Protein AF-A0A1H3PH02-F1 (afdb_monomer)

pLDDT: mean 83.96, std 15.14, range [32.12, 98.75]

Radius of gyration: 24.14 Å; Cα contacts (8 Å, |Δi|>4): 491; chains: 1; bounding box: 49×42×81 Å

Nearest PDB structures (foldseek):
  5d4t-assembly1_B  TM=4.318E-01  e=1.483E+00  Methanocaldococcus jannaschii
  1v0w-assembly1_A  TM=4.742E-01  e=3.902E+00  Streptomyces sp. PMF
  1f0i-assembly1_A  TM=2.778E-01  e=2.556E+00  Streptomyces sp. PMF
  1rjd-assembly2_B  TM=1.693E-01  e=9.713E-01  Saccharomyces cerevisiae
  1rjg-assembly1_A  TM=3.279E-01  e=6.724E+00  Saccharomyces cerevisiae

Foldseek 3Di:
DFFVVVVVVVLQQPVQVCQVDFLSDQVNVVVSVQVSLCVVDVQKHKDAFAFFLDDDPDDPPGQGFRMFIAGHPATEEGEHEDADLVCLLVVLVRQLSLVPSCPVHPHHFEYEYEYEAECDDPPHDDHPVPVSVVSNVVSLTKYKYKYWYWYQDDADPDPVSVVQCPDPSHTTGTPFIKMWIAHNVRDIDIDTSHCVNVVVVVVVPPDDDDPDDDDLVNVVVLCVVLVDQKDFLVSSVVSCVVPVVSSNCVQCVVAVPPPPDPDCHSSNVSQVNVQVQCCDPPHQWPHFDDCVVQVDPQKDQDDPVVCVVRVDRITGMIGGD

Organism: NCBI:txid415015

Secondary structure (DSSP, 8-state):
--HHHHHHHHHTS-GGGGGGSSS--HHHHHHHHHHHHHTT-TTEEEEESPPPSS--SSSTT----SEEEEETTEEEEEEEEE--GGGHHHHHHHHHHHHH-TTTSTT--EEEEEEEEE-SSTT-----HHHHHHHHHHTTS-EEEEEEEEEE----SSHHHHHHHT-TT--EEEEEEEEEEE-TT--EEEEE--SHHHHHHHHS-SSS-------HHHHHHHHHHHT-SEEEHHHHHHHHHHH-HHHHHHHHHHHHS-TTSTT--HHHHHHHHHHHHHTSTT-SBPPPPPHHHHTTTTEEEPPHHHHHHHSSSEEEEEEB-

Structure (mmCIF, N/CA/C/O backbone):
data_AF-A0A1H3PH02-F1
#
_entry.id   AF-A0A1H3PH02-F1
#
loop_
_atom_site.group_PDB
_atom_site.id
_atom_site.type_symbol
_atom_site.label_atom_id
_atom_site.label_alt_id
_atom_site.label_comp_id
_atom_site.label_asym_id
_atom_site.label_entity_id
_atom_site.label_seq_id
_atom_site.pdbx_PDB_ins_code
_atom_site.Cartn_x
_atom_site.Cartn_y
_atom_site.Cartn_z
_atom_site.occupancy
_atom_site.B_iso_or_equiv
_atom_site.auth_seq_id
_atom_site.auth_comp_id
_atom_site.auth_asym_id
_atom_site.auth_atom_id
_atom_site.pdbx_PDB_model_num
ATOM 1 N N . MET A 1 1 ? -16.614 -1.931 5.791 1.00 89.00 1 MET A N 1
ATOM 2 C CA . MET A 1 1 ? -16.153 -0.992 4.744 1.00 89.00 1 MET A CA 1
ATOM 3 C C . MET A 1 1 ? -15.963 -1.755 3.439 1.00 89.00 1 MET A C 1
ATOM 5 O O . MET A 1 1 ? -15.309 -2.790 3.481 1.00 89.00 1 MET A O 1
ATOM 9 N N . ASN A 1 2 ? -16.528 -1.309 2.309 1.00 92.81 2 ASN A N 1
ATOM 10 C CA . ASN A 1 2 ? -16.340 -2.008 1.025 1.00 92.81 2 ASN A CA 1
ATOM 11 C C . ASN A 1 2 ? -14.930 -1.784 0.447 1.00 92.81 2 ASN A C 1
ATOM 13 O O . ASN A 1 2 ? -14.230 -0.854 0.854 1.00 92.81 2 ASN A O 1
ATOM 17 N N . SER A 1 3 ? -14.518 -2.634 -0.495 1.00 89.38 3 SER A N 1
ATOM 18 C CA . SER A 1 3 ? -13.153 -2.617 -1.026 1.00 89.38 3 SER A CA 1
ATOM 19 C C . SER A 1 3 ? -12.800 -1.283 -1.700 1.00 89.38 3 SER A C 1
ATOM 21 O O . SER A 1 3 ? -11.739 -0.728 -1.434 1.00 89.38 3 SER A O 1
ATOM 23 N N . LEU A 1 4 ? -13.704 -0.721 -2.511 1.00 86.56 4 LEU A N 1
ATOM 24 C CA . LEU A 1 4 ? -13.481 0.542 -3.233 1.00 86.56 4 LEU A CA 1
ATOM 25 C C . LEU A 1 4 ? -13.255 1.733 -2.293 1.00 86.56 4 LEU A C 1
ATOM 27 O O . LEU A 1 4 ? -12.440 2.607 -2.572 1.00 86.56 4 LEU A O 1
ATOM 31 N N . PHE A 1 5 ? -13.956 1.781 -1.162 1.00 88.25 5 PHE A N 1
ATOM 32 C CA . PHE A 1 5 ? -13.778 2.858 -0.196 1.00 88.25 5 PHE A CA 1
ATOM 33 C C . PHE A 1 5 ? -12.422 2.765 0.512 1.00 88.25 5 PHE A C 1
ATOM 35 O O . PHE A 1 5 ? -11.759 3.781 0.711 1.00 88.25 5 PHE A O 1
ATOM 42 N N . ILE A 1 6 ? -11.985 1.543 0.837 1.00 94.44 6 ILE A N 1
ATOM 43 C CA . ILE A 1 6 ? -10.640 1.290 1.367 1.00 94.44 6 ILE A CA 1
ATOM 44 C C . ILE A 1 6 ? -9.581 1.750 0.353 1.00 94.44 6 ILE A C 1
ATOM 46 O O . ILE A 1 6 ? -8.637 2.447 0.722 1.00 94.44 6 ILE A O 1
ATOM 50 N N . GLU A 1 7 ? -9.767 1.424 -0.931 1.00 92.62 7 GLU A N 1
ATOM 51 C CA . GLU A 1 7 ? -8.891 1.871 -2.021 1.00 92.62 7 GLU A CA 1
ATOM 52 C C . GLU A 1 7 ? -8.732 3.385 -2.056 1.00 92.62 7 GLU A C 1
ATOM 54 O O . GLU A 1 7 ? -7.612 3.893 -2.116 1.00 92.62 7 GLU A O 1
ATOM 59 N N . ASN A 1 8 ? -9.865 4.090 -2.026 1.00 86.62 8 ASN A N 1
ATOM 60 C CA . ASN A 1 8 ? -9.905 5.536 -2.149 1.00 86.62 8 ASN A CA 1
ATOM 61 C C . ASN A 1 8 ? -9.129 6.182 -1.009 1.00 86.62 8 ASN A C 1
ATOM 63 O O . ASN A 1 8 ? -8.269 7.010 -1.287 1.00 86.62 8 ASN A O 1
ATOM 67 N N . ILE A 1 9 ? -9.344 5.728 0.233 1.00 90.50 9 ILE A N 1
ATOM 68 C CA . ILE A 1 9 ? -8.597 6.203 1.405 1.00 90.50 9 ILE A CA 1
ATOM 69 C C . ILE A 1 9 ? -7.095 5.980 1.229 1.00 90.50 9 ILE A C 1
ATOM 71 O O . ILE A 1 9 ? -6.308 6.892 1.467 1.00 90.50 9 ILE A O 1
ATOM 75 N N . ILE A 1 10 ? -6.675 4.782 0.820 1.00 94.75 10 ILE A N 1
ATOM 76 C CA . ILE A 1 10 ? -5.249 4.449 0.722 1.00 94.75 10 ILE A CA 1
ATOM 77 C C . ILE A 1 10 ? -4.578 5.253 -0.390 1.00 94.75 10 ILE A C 1
ATOM 79 O O . ILE A 1 10 ? -3.492 5.790 -0.188 1.00 94.75 10 ILE A O 1
ATOM 83 N N . LYS A 1 11 ? -5.218 5.391 -1.554 1.00 89.12 11 LYS A N 1
ATOM 84 C CA . LYS A 1 11 ? -4.701 6.187 -2.683 1.00 89.12 11 LYS A CA 1
ATOM 85 C C . LYS A 1 11 ? -4.573 7.674 -2.376 1.00 89.12 11 LYS A C 1
ATOM 87 O O . LYS A 1 11 ? -3.854 8.395 -3.064 1.00 89.12 11 LYS A O 1
ATOM 92 N N . GLU A 1 12 ? -5.283 8.118 -1.359 1.00 88.38 12 GLU A N 1
ATOM 93 C CA . GLU A 1 12 ? -5.358 9.497 -0.929 1.00 88.38 12 GLU A CA 1
ATOM 94 C C . GLU A 1 12 ? -4.141 9.953 -0.103 1.00 88.38 12 GLU A C 1
ATOM 96 O O . GLU A 1 12 ? -3.967 11.157 0.088 1.00 88.38 12 GLU A O 1
ATOM 101 N N . PHE A 1 13 ? -3.316 9.031 0.402 1.00 92.12 13 PHE A N 1
ATOM 102 C CA . PHE A 1 13 ? -2.041 9.354 1.053 1.00 92.12 13 PHE A CA 1
ATOM 103 C C . PHE A 1 13 ? -0.982 9.713 0.002 1.00 92.12 13 PHE A C 1
ATOM 105 O O . PHE A 1 13 ? -0.896 9.080 -1.055 1.00 92.12 13 PHE A O 1
ATOM 112 N N . ASN A 1 14 ? -0.122 10.697 0.286 1.00 89.75 14 ASN A N 1
ATOM 113 C CA . ASN A 1 14 ? 0.960 11.069 -0.624 1.00 89.75 14 ASN A CA 1
ATOM 114 C C . ASN A 1 14 ? 2.183 10.140 -0.499 1.00 89.75 14 ASN A C 1
ATOM 116 O O . ASN A 1 14 ? 3.241 10.527 0.002 1.00 89.75 14 ASN A O 1
ATOM 120 N N . TRP A 1 15 ? 2.044 8.905 -0.984 1.00 90.25 15 TRP A N 1
ATOM 121 C CA . TRP A 1 15 ? 3.072 7.857 -0.908 1.00 90.25 15 TRP A CA 1
ATOM 122 C C . TRP A 1 15 ? 4.427 8.237 -1.523 1.00 90.25 15 TRP A C 1
ATOM 124 O O . TRP A 1 15 ? 5.454 7.687 -1.125 1.00 90.25 15 TRP A O 1
ATOM 134 N N . ASP A 1 16 ? 4.472 9.204 -2.445 1.00 84.12 16 ASP A N 1
ATOM 135 C CA . ASP A 1 16 ? 5.724 9.647 -3.066 1.00 84.12 16 ASP A CA 1
ATOM 136 C C . ASP A 1 16 ? 6.701 10.272 -2.054 1.00 84.12 16 ASP A C 1
ATOM 138 O O . ASP A 1 16 ? 7.916 10.213 -2.265 1.00 84.12 16 ASP A O 1
ATOM 142 N N . ILE A 1 17 ? 6.205 10.812 -0.931 1.00 84.62 17 ILE A N 1
ATOM 143 C CA . ILE A 1 17 ? 7.039 11.397 0.136 1.00 84.62 17 ILE A CA 1
ATOM 144 C C . ILE A 1 17 ? 8.035 10.372 0.693 1.00 84.62 17 ILE A C 1
ATOM 146 O O . ILE A 1 17 ? 9.181 10.730 0.972 1.00 84.62 17 ILE A O 1
ATOM 150 N N . ILE A 1 18 ? 7.647 9.095 0.770 1.00 86.81 18 ILE A N 1
ATOM 151 C CA . ILE A 1 18 ? 8.486 8.006 1.297 1.00 86.81 18 ILE A CA 1
ATOM 152 C C . ILE A 1 18 ? 9.798 7.880 0.505 1.00 86.81 18 ILE A C 1
ATOM 154 O O . ILE A 1 18 ? 10.838 7.509 1.048 1.00 86.81 18 ILE A O 1
ATOM 158 N N . THR A 1 19 ? 9.812 8.265 -0.773 1.00 80.38 19 THR A N 1
ATOM 159 C CA . THR A 1 19 ? 11.044 8.239 -1.584 1.00 80.38 19 THR A CA 1
ATOM 160 C C . THR A 1 19 ? 12.069 9.300 -1.233 1.00 80.38 19 THR A C 1
ATOM 162 O O . THR A 1 19 ? 13.227 9.193 -1.631 1.00 80.38 19 THR A O 1
ATOM 165 N N . SER A 1 20 ? 11.651 10.330 -0.508 1.00 80.94 20 SER A N 1
ATOM 166 C CA . SER A 1 20 ? 12.524 11.401 -0.035 1.00 80.94 20 SER A CA 1
ATOM 167 C C . SER A 1 20 ? 13.010 11.152 1.396 1.00 80.94 20 SER A C 1
ATOM 169 O O . SER A 1 20 ? 13.783 11.941 1.933 1.00 80.94 20 SER A O 1
ATOM 171 N N . MET A 1 21 ? 12.582 10.050 2.014 1.00 82.94 21 MET A N 1
ATOM 172 C CA . MET A 1 21 ? 12.904 9.673 3.385 1.00 82.94 21 MET A CA 1
ATOM 173 C C . MET A 1 21 ? 13.987 8.584 3.379 1.00 82.94 21 MET A C 1
ATOM 175 O O . MET A 1 21 ? 13.713 7.402 3.209 1.00 82.94 21 MET A O 1
ATOM 179 N N . TYR A 1 22 ? 15.256 8.955 3.551 1.00 75.94 22 TYR A N 1
ATOM 180 C CA . TYR A 1 22 ? 16.343 7.967 3.565 1.00 75.94 22 TYR A CA 1
ATOM 181 C C . TYR A 1 22 ? 16.308 7.109 4.842 1.00 75.94 22 TYR A C 1
ATOM 183 O O . TYR A 1 22 ? 16.204 7.628 5.951 1.00 75.94 22 TYR A O 1
ATOM 191 N N . GLY A 1 23 ? 16.404 5.787 4.678 1.00 73.50 23 GLY A N 1
ATOM 192 C CA . GLY A 1 23 ? 16.292 4.790 5.754 1.00 73.50 23 GLY A CA 1
ATOM 193 C C . GLY A 1 23 ? 14.870 4.242 5.907 1.00 73.50 23 GLY A C 1
ATOM 194 O O . GLY A 1 23 ? 14.682 3.025 5.900 1.00 73.50 23 GLY A O 1
ATOM 195 N N . ASN A 1 24 ? 13.855 5.118 5.933 1.00 76.25 24 ASN A N 1
ATOM 196 C CA . ASN A 1 24 ? 12.439 4.734 6.038 1.00 76.25 24 ASN A CA 1
ATOM 197 C C . ASN A 1 24 ? 12.180 3.747 7.191 1.00 76.25 24 ASN A C 1
ATOM 199 O O . ASN A 1 24 ? 11.668 2.645 6.966 1.00 76.25 24 ASN A O 1
ATOM 203 N N . SER A 1 25 ? 12.599 4.105 8.407 1.00 84.69 25 SER A N 1
ATOM 204 C CA . SER A 1 25 ? 12.407 3.249 9.580 1.00 84.69 25 SER A CA 1
ATOM 205 C C . SER A 1 25 ? 10.921 3.068 9.901 1.00 84.69 25 SER A C 1
ATOM 207 O O . SER A 1 25 ? 10.072 3.837 9.445 1.00 84.69 25 SER A O 1
ATOM 209 N N . HIS A 1 26 ? 10.618 2.061 10.721 1.00 89.69 26 HIS A N 1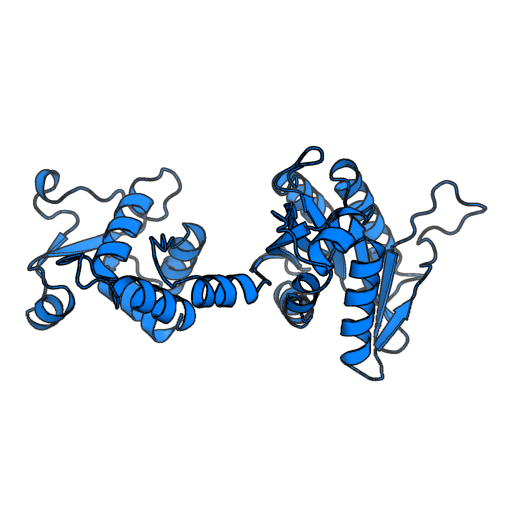
ATOM 210 C CA . HIS A 1 26 ? 9.280 1.789 11.259 1.00 89.69 26 HIS A CA 1
ATOM 211 C C . HIS A 1 26 ? 8.570 3.066 11.740 1.00 89.69 26 HIS A C 1
ATOM 213 O O . HIS A 1 26 ? 7.517 3.433 11.224 1.00 89.69 26 HIS A O 1
ATOM 219 N N . SER A 1 27 ? 9.212 3.817 12.639 1.00 91.00 27 SER A N 1
ATOM 220 C CA . SER A 1 27 ? 8.671 5.063 13.195 1.00 91.00 27 SER A CA 1
ATOM 221 C C . SER A 1 27 ? 8.499 6.171 12.155 1.00 91.00 27 SER A C 1
ATOM 223 O O . SER A 1 27 ? 7.582 6.980 12.265 1.00 91.00 27 SER A O 1
ATOM 225 N N . SER A 1 28 ? 9.350 6.226 11.125 1.00 91.69 28 SER A N 1
ATOM 226 C CA . SER A 1 28 ? 9.199 7.208 10.047 1.00 91.69 28 SER A CA 1
ATOM 227 C C . SER A 1 28 ? 7.946 6.946 9.209 1.00 91.69 28 SER A C 1
ATOM 229 O O . SER A 1 28 ? 7.251 7.893 8.849 1.00 91.69 28 SER A O 1
ATOM 231 N N . ILE A 1 29 ? 7.631 5.677 8.930 1.00 94.06 29 ILE A N 1
ATOM 232 C CA . ILE A 1 29 ? 6.411 5.296 8.204 1.00 94.06 29 ILE A CA 1
ATOM 233 C C . ILE A 1 29 ? 5.164 5.601 9.037 1.00 94.06 29 ILE A C 1
ATOM 235 O O . ILE A 1 29 ? 4.211 6.168 8.508 1.00 94.06 29 ILE A O 1
ATOM 239 N N . ILE A 1 30 ? 5.200 5.318 10.343 1.00 96.00 30 ILE A N 1
ATOM 240 C CA . ILE A 1 30 ? 4.143 5.722 11.282 1.00 96.00 30 ILE A CA 1
ATOM 241 C C . ILE A 1 30 ? 3.930 7.238 11.225 1.00 96.00 30 ILE A C 1
ATOM 243 O O . ILE A 1 30 ? 2.818 7.696 10.976 1.00 96.00 30 ILE A O 1
ATOM 247 N N . GLY A 1 31 ? 5.001 8.026 11.368 1.00 95.94 31 GLY A N 1
ATOM 248 C CA . GLY A 1 31 ? 4.925 9.488 11.315 1.00 95.94 31 GLY A CA 1
ATOM 249 C C . GLY A 1 31 ? 4.364 10.021 9.991 1.00 95.94 31 GLY A C 1
ATOM 250 O O . GLY A 1 31 ? 3.595 10.985 9.995 1.00 95.94 31 GLY A O 1
ATOM 251 N N . PHE A 1 32 ? 4.698 9.377 8.868 1.00 95.44 32 PHE A N 1
ATOM 252 C CA . PHE A 1 32 ? 4.118 9.678 7.557 1.00 95.44 32 PHE A CA 1
ATOM 253 C C . PHE A 1 32 ? 2.601 9.450 7.544 1.00 95.44 32 PHE A C 1
ATOM 255 O O . PHE A 1 32 ? 1.858 10.377 7.219 1.00 95.44 32 PHE A O 1
ATOM 262 N N . LEU A 1 33 ? 2.137 8.261 7.940 1.00 97.50 33 LEU A N 1
ATOM 263 C CA . LEU A 1 33 ? 0.710 7.921 7.952 1.00 97.50 33 LEU A CA 1
ATOM 264 C C . LEU A 1 33 ? -0.078 8.860 8.867 1.00 97.50 33 LEU A C 1
ATOM 266 O O . LEU A 1 33 ? -1.101 9.402 8.450 1.00 97.50 33 LEU A O 1
ATOM 270 N N . SER A 1 34 ? 0.433 9.115 10.072 1.00 97.75 34 SER A N 1
ATOM 271 C CA . SER A 1 34 ? -0.184 10.034 11.028 1.00 97.75 34 SER A CA 1
ATOM 272 C C . SER A 1 34 ? -0.319 11.442 10.453 1.00 97.75 34 SER A C 1
ATOM 274 O O . SER A 1 34 ? -1.390 12.043 10.502 1.00 97.75 34 SER A O 1
ATOM 276 N N . SER A 1 35 ? 0.756 11.959 9.853 1.00 96.75 35 SER A N 1
ATOM 277 C CA . SER A 1 35 ? 0.773 13.311 9.290 1.00 96.75 35 SER A CA 1
ATOM 278 C C . SER A 1 35 ? -0.184 13.454 8.109 1.00 96.75 35 SER A C 1
ATOM 280 O O . SER A 1 35 ? -0.900 14.446 8.015 1.00 96.75 35 SER A O 1
ATOM 282 N N . GLU A 1 36 ? -0.204 12.482 7.198 1.00 95.94 36 GLU A N 1
ATOM 283 C CA . GLU A 1 36 ? -1.107 12.503 6.046 1.00 95.94 36 GLU A CA 1
ATOM 284 C C . GLU A 1 36 ? -2.570 12.336 6.455 1.00 95.94 36 GLU A C 1
ATOM 286 O O . GLU A 1 36 ? -3.443 12.933 5.830 1.00 95.94 36 GLU A O 1
ATOM 291 N N . TRP A 1 37 ? -2.848 11.579 7.518 1.00 97.50 37 TRP A N 1
ATOM 292 C CA . TRP A 1 37 ? -4.197 11.437 8.051 1.00 97.50 37 TRP A CA 1
ATOM 293 C C . TRP A 1 37 ? -4.718 12.735 8.677 1.00 97.50 37 TRP A C 1
ATOM 295 O O . TRP A 1 37 ? -5.799 13.197 8.308 1.00 97.50 37 TRP A O 1
ATOM 305 N N . ILE A 1 38 ? -3.933 13.351 9.568 1.00 97.31 38 ILE A N 1
ATOM 306 C CA . ILE A 1 38 ? -4.300 14.590 10.278 1.00 97.31 38 ILE A CA 1
ATOM 307 C C . ILE A 1 38 ? -4.518 15.746 9.295 1.00 97.31 38 ILE A C 1
ATOM 309 O O . ILE A 1 38 ? -5.463 16.515 9.430 1.00 97.31 38 ILE A O 1
ATOM 313 N N . LYS A 1 39 ? -3.685 15.863 8.253 1.00 95.69 39 LYS A N 1
ATOM 314 C CA . LYS A 1 39 ? -3.821 16.937 7.252 1.00 95.69 39 LYS A CA 1
ATOM 315 C C . LYS A 1 39 ? -5.128 16.883 6.455 1.00 95.69 39 LYS A C 1
ATOM 317 O O . LYS A 1 39 ? -5.496 17.891 5.858 1.00 95.69 39 LYS A O 1
ATOM 322 N N . LYS A 1 40 ? -5.804 15.731 6.386 1.00 92.25 40 LYS A N 1
ATOM 323 C CA . LYS A 1 40 ? -7.011 15.558 5.558 1.00 92.25 40 LYS A CA 1
ATOM 324 C C . LYS A 1 40 ? -8.230 16.287 6.098 1.00 92.25 40 LYS A C 1
ATOM 326 O O . LYS A 1 40 ? -9.102 16.649 5.315 1.00 92.25 40 LYS A O 1
ATOM 331 N N . SER A 1 41 ? -8.320 16.461 7.411 1.00 93.75 41 SER A N 1
ATOM 332 C CA . SER A 1 41 ? -9.474 17.087 8.044 1.00 93.75 41 SER A CA 1
ATOM 333 C C . SER A 1 41 ? -9.099 17.587 9.437 1.00 93.75 41 SER A C 1
ATOM 335 O O . SER A 1 41 ? -8.392 1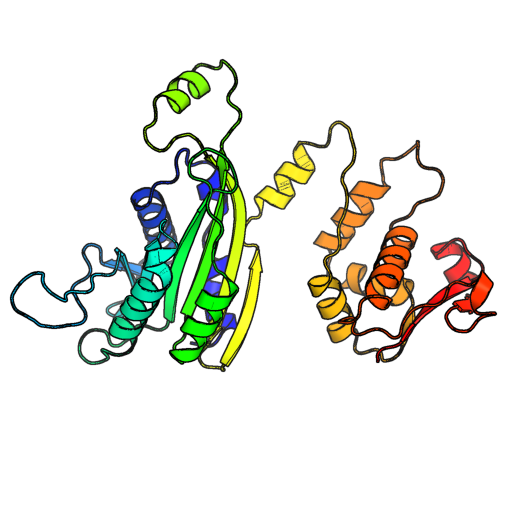6.877 10.148 1.00 93.75 41 SER A O 1
ATOM 337 N N . PRO A 1 42 ? -9.617 18.747 9.882 1.00 93.88 42 PRO A N 1
ATOM 338 C CA . PRO A 1 42 ? -9.459 19.192 11.269 1.00 93.88 42 PRO A CA 1
ATOM 339 C C . PRO A 1 42 ? -10.084 18.227 12.290 1.00 93.88 42 PRO A C 1
ATOM 341 O O . PRO A 1 42 ? -9.740 18.280 13.464 1.00 93.88 42 PRO A O 1
ATOM 344 N N . ASP A 1 43 ? -10.987 17.352 11.842 1.00 95.88 43 ASP A N 1
ATOM 345 C CA . ASP A 1 43 ? -11.661 16.339 12.659 1.00 95.88 43 ASP A CA 1
ATOM 346 C C . ASP A 1 43 ? -10.909 14.992 12.685 1.00 95.88 43 ASP A C 1
ATOM 348 O O . ASP A 1 43 ? -11.383 13.997 13.227 1.00 95.88 43 ASP A O 1
ATOM 352 N N . HIS A 1 44 ? -9.742 14.910 12.042 1.00 97.94 44 HIS A N 1
ATOM 353 C CA . HIS A 1 44 ? -8.901 13.719 12.074 1.00 97.94 44 HIS A CA 1
ATOM 354 C C . HIS A 1 44 ? -7.839 13.838 13.162 1.00 97.94 44 HIS A C 1
ATOM 356 O O . HIS A 1 44 ? -7.138 14.843 13.277 1.00 97.94 44 HIS A O 1
ATOM 362 N N . SER A 1 45 ? -7.671 12.764 13.925 1.00 98.31 45 SER A N 1
ATOM 363 C CA . SER A 1 45 ? -6.643 12.651 14.957 1.00 98.31 45 SER A CA 1
ATOM 364 C C . SER A 1 45 ? -5.990 11.270 14.918 1.00 98.31 45 SER A C 1
ATOM 366 O O . SER A 1 45 ? -6.368 10.409 14.120 1.00 98.31 45 SER A O 1
ATOM 368 N N . VAL A 1 46 ? -4.955 11.073 15.732 1.00 98.12 46 VAL A N 1
ATOM 369 C CA . VAL A 1 46 ? -4.232 9.803 15.835 1.00 98.12 46 VAL A CA 1
ATOM 370 C C . VAL A 1 46 ? -4.071 9.449 17.299 1.00 98.12 46 VAL A C 1
ATOM 372 O O . VAL A 1 46 ? -3.736 10.307 18.115 1.00 98.12 46 VAL A O 1
ATOM 375 N N . LEU A 1 47 ? -4.273 8.175 17.605 1.00 96.44 47 LEU A N 1
ATOM 376 C CA . LEU A 1 47 ? -3.949 7.593 18.889 1.00 96.44 47 LEU A CA 1
ATOM 377 C C . LEU A 1 47 ? -2.617 6.845 18.760 1.00 96.44 47 LEU A C 1
ATOM 379 O O . LEU A 1 47 ? -2.537 5.807 18.102 1.00 96.44 47 LEU A O 1
ATOM 383 N N . ASP A 1 48 ? -1.579 7.419 19.364 1.00 92.50 48 ASP A N 1
ATOM 384 C CA . ASP A 1 48 ? -0.250 6.822 19.534 1.00 92.50 48 ASP A CA 1
ATOM 385 C C . ASP A 1 48 ? -0.164 6.180 20.929 1.00 92.50 48 ASP A C 1
ATOM 387 O O . ASP A 1 48 ? -0.752 6.683 21.889 1.00 92.50 48 ASP A O 1
ATOM 391 N N . GLY A 1 49 ? 0.523 5.044 21.046 1.00 86.19 49 GLY A N 1
ATOM 392 C CA . GLY A 1 49 ? 0.491 4.217 22.254 1.00 86.19 49 GLY A CA 1
ATOM 393 C C . GLY A 1 49 ? -0.855 3.514 22.440 1.00 86.19 49 GLY A C 1
ATOM 394 O O . GLY A 1 49 ? -1.454 3.579 23.515 1.00 86.19 49 GLY A O 1
ATOM 395 N N . VAL A 1 50 ? -1.331 2.852 21.381 1.00 91.75 50 VAL A N 1
ATOM 396 C CA . VAL A 1 50 ? -2.659 2.231 21.326 1.00 91.75 50 VAL A CA 1
ATOM 397 C C . VAL A 1 50 ? -2.876 1.263 22.492 1.00 91.75 50 VAL A C 1
ATOM 399 O O . VAL A 1 50 ? -2.084 0.327 22.649 1.00 91.75 50 VAL A O 1
ATOM 402 N N . PRO A 1 51 ? -3.933 1.432 23.314 1.00 91.06 51 PRO A N 1
ATOM 403 C CA . PRO A 1 51 ? -4.270 0.460 24.340 1.00 91.06 51 PRO A CA 1
ATOM 404 C C . PRO A 1 51 ? -4.539 -0.908 23.710 1.00 91.06 51 PRO A C 1
ATOM 406 O O . PRO A 1 51 ? -4.905 -1.024 22.545 1.00 91.06 51 PRO A O 1
ATOM 409 N N . SER A 1 52 ? -4.310 -1.973 24.466 1.00 91.81 52 SER A N 1
ATOM 410 C CA . SER A 1 52 ? -4.578 -3.327 23.976 1.00 91.81 52 SER A CA 1
ATOM 411 C C . SER A 1 52 ? -6.092 -3.549 23.825 1.00 91.81 52 SER A C 1
ATOM 413 O O . SER A 1 52 ? -6.846 -3.031 24.651 1.00 91.81 52 SER A O 1
ATOM 415 N N . PRO A 1 53 ? -6.560 -4.348 22.845 1.00 89.56 53 PRO A N 1
ATOM 416 C CA . PRO A 1 53 ? -7.962 -4.746 22.749 1.00 89.56 53 PRO A CA 1
ATOM 417 C C . PRO A 1 53 ? -8.336 -5.789 23.811 1.00 89.56 53 PRO A C 1
ATOM 419 O O . PRO A 1 53 ? -9.500 -6.140 23.949 1.00 89.56 53 PRO A O 1
ATOM 422 N N . PHE A 1 54 ? -7.356 -6.295 24.562 1.00 86.00 54 PHE A N 1
ATOM 423 C CA . PHE A 1 54 ? -7.558 -7.175 25.707 1.00 86.00 54 PHE A CA 1
ATOM 424 C C . PHE A 1 54 ? -7.297 -6.423 27.010 1.00 86.00 54 PHE A C 1
ATOM 426 O O . PHE A 1 54 ? -6.181 -5.933 27.229 1.00 86.00 54 PHE A O 1
ATOM 433 N N . VAL A 1 55 ? -8.300 -6.398 27.889 1.00 75.25 55 VAL A N 1
ATOM 434 C CA . VAL A 1 55 ? -8.195 -5.862 29.251 1.00 75.25 55 VAL A CA 1
ATOM 435 C C . VAL A 1 55 ? -7.553 -6.917 30.161 1.00 75.25 55 VAL A C 1
ATOM 437 O O . VAL A 1 55 ? -8.076 -8.016 30.332 1.00 75.25 55 VAL A O 1
ATOM 440 N N . GLY A 1 56 ? -6.400 -6.602 30.760 1.00 66.75 56 GLY A N 1
ATOM 441 C CA . GLY A 1 56 ? -5.671 -7.525 31.635 1.00 66.75 56 GLY A CA 1
ATOM 442 C C . GLY A 1 56 ? -4.570 -6.852 32.460 1.00 66.75 56 GLY A C 1
ATOM 443 O O . GLY A 1 56 ? -4.141 -5.736 32.164 1.00 66.75 56 GLY A O 1
ATOM 444 N N . LYS A 1 57 ? -4.100 -7.526 33.522 1.00 59.41 57 LYS A N 1
ATOM 445 C CA . LYS A 1 57 ? -3.000 -7.033 34.371 1.00 59.41 57 LYS A CA 1
ATOM 446 C C . LYS A 1 57 ? -1.637 -7.366 33.749 1.00 59.41 57 LYS A C 1
ATOM 448 O O . LYS A 1 57 ? -1.235 -8.526 33.718 1.00 59.41 57 LYS A O 1
ATOM 453 N N . GLY A 1 58 ? -0.893 -6.335 33.344 1.00 66.88 58 GLY A N 1
ATOM 454 C CA . GLY A 1 58 ? 0.491 -6.442 32.860 1.00 66.88 58 GLY A CA 1
ATOM 455 C C . GLY A 1 58 ? 0.626 -6.655 31.346 1.00 66.88 58 GLY A C 1
ATOM 456 O O . GLY A 1 58 ? -0.359 -6.775 30.631 1.00 66.88 58 GLY A O 1
ATOM 457 N N . ARG A 1 59 ? 1.873 -6.699 30.851 1.00 69.06 59 ARG A N 1
ATOM 458 C CA . ARG A 1 59 ? 2.196 -6.743 29.405 1.00 69.06 59 ARG A CA 1
ATOM 459 C C . ARG A 1 59 ? 1.978 -8.101 28.726 1.00 69.06 59 ARG A C 1
ATOM 461 O O . ARG A 1 59 ? 2.051 -8.198 27.506 1.00 69.06 59 ARG A O 1
ATOM 468 N N . LYS A 1 60 ? 1.780 -9.179 29.487 1.00 73.00 60 LYS A N 1
ATOM 469 C CA . LYS A 1 60 ? 1.739 -10.536 28.925 1.00 73.00 60 LYS A CA 1
ATOM 470 C C . LYS A 1 60 ? 0.403 -10.769 28.213 1.00 73.00 60 LYS A C 1
ATOM 472 O O . LYS A 1 60 ? -0.636 -10.752 28.860 1.00 73.00 60 LYS A O 1
ATOM 477 N N . GLY A 1 61 ? 0.450 -11.005 26.901 1.00 72.38 61 GLY A N 1
ATOM 478 C CA . GLY A 1 61 ? -0.737 -11.225 26.064 1.00 72.38 61 GLY A CA 1
ATOM 479 C C . GLY A 1 61 ? -1.398 -9.947 25.537 1.00 72.38 61 GLY A C 1
ATOM 480 O O . GLY A 1 61 ? -2.384 -10.047 24.812 1.00 72.38 61 GLY A O 1
ATOM 481 N N . GLN A 1 62 ? -0.859 -8.764 25.861 1.00 82.12 62 GLN A N 1
ATOM 482 C CA . GLN A 1 62 ? -1.306 -7.513 25.251 1.00 82.12 62 GLN A CA 1
ATOM 483 C C . GLN A 1 62 ? -0.919 -7.488 23.771 1.00 82.12 62 GLN A C 1
ATOM 485 O O . GLN A 1 62 ? 0.191 -7.881 23.407 1.00 82.12 62 GLN A O 1
ATOM 490 N N . LYS A 1 63 ? -1.843 -7.017 22.932 1.00 85.94 63 LYS A N 1
ATOM 491 C CA . LYS A 1 63 ? -1.577 -6.705 21.527 1.00 85.94 63 LYS A CA 1
ATOM 492 C C . LYS A 1 63 ? -1.756 -5.211 21.361 1.00 85.94 63 LYS A C 1
ATOM 494 O O . LYS A 1 63 ? -2.864 -4.728 21.526 1.00 85.94 63 LYS A O 1
ATOM 499 N N . ASN A 1 64 ? -0.680 -4.491 21.102 1.00 91.31 64 ASN A N 1
ATOM 500 C CA . ASN A 1 64 ? -0.730 -3.050 20.911 1.00 91.31 64 ASN A CA 1
ATOM 501 C C . ASN A 1 64 ? -0.452 -2.772 19.440 1.00 91.31 64 ASN A C 1
ATOM 503 O O . ASN A 1 64 ? 0.624 -3.123 18.953 1.00 91.31 64 ASN A O 1
ATOM 507 N N . ALA A 1 65 ? -1.428 -2.180 18.756 1.00 95.56 65 ALA A N 1
ATOM 508 C CA . ALA A 1 65 ? -1.213 -1.647 17.421 1.00 95.56 65 ALA A CA 1
ATOM 509 C C . ALA A 1 65 ? -0.222 -0.481 17.471 1.00 95.56 65 ALA A C 1
ATOM 511 O O . ALA A 1 65 ? -0.058 0.168 18.508 1.00 95.56 65 ALA A O 1
ATOM 512 N N . ASP A 1 66 ? 0.423 -0.209 16.338 1.00 97.44 66 ASP A N 1
ATOM 513 C CA . ASP A 1 66 ? 1.367 0.899 16.241 1.00 97.44 66 ASP A CA 1
ATOM 514 C C . ASP A 1 66 ? 0.649 2.244 16.387 1.00 97.44 66 ASP A C 1
ATOM 516 O O . ASP A 1 66 ? 1.063 3.072 17.194 1.00 97.44 66 ASP A O 1
ATOM 520 N N . ILE A 1 67 ? -0.447 2.445 15.643 1.00 98.38 67 ILE A N 1
ATOM 521 C CA . ILE A 1 67 ? -1.320 3.622 15.757 1.00 98.38 67 ILE A CA 1
ATOM 522 C C . ILE A 1 67 ? -2.775 3.269 15.427 1.00 98.38 67 ILE A C 1
ATOM 524 O O . ILE A 1 67 ? -3.055 2.324 14.684 1.00 98.38 67 ILE A O 1
ATOM 528 N N . ILE A 1 68 ? -3.709 4.085 15.917 1.00 98.50 68 ILE A N 1
ATOM 529 C CA . ILE A 1 68 ? -5.076 4.152 15.386 1.00 98.50 68 ILE A CA 1
ATOM 530 C C . ILE A 1 68 ? -5.296 5.530 14.767 1.00 98.50 68 ILE A C 1
ATOM 532 O O . ILE A 1 68 ? -5.057 6.555 15.401 1.00 98.50 68 ILE A O 1
ATOM 536 N N . LEU A 1 69 ? -5.780 5.553 13.529 1.00 98.56 69 LEU A N 1
ATOM 537 C CA . LEU A 1 69 ? -6.274 6.759 12.879 1.00 98.56 69 LEU A CA 1
ATOM 538 C C . LEU A 1 69 ? -7.731 6.964 13.296 1.00 98.56 69 LEU A C 1
ATOM 540 O O . LEU A 1 69 ? -8.549 6.054 13.139 1.00 98.56 69 LEU A O 1
ATOM 544 N N . CYS A 1 70 ? -8.052 8.139 13.824 1.00 98.38 70 CYS A N 1
ATOM 545 C CA . CYS A 1 70 ? -9.368 8.477 14.360 1.00 98.38 70 CYS A CA 1
ATOM 546 C C . CYS A 1 70 ? -10.083 9.488 13.461 1.00 98.38 70 CYS A C 1
ATOM 548 O O . CYS A 1 70 ? -9.444 10.338 12.829 1.00 98.38 70 CYS A O 1
ATOM 550 N N . LYS A 1 71 ? -11.412 9.406 13.420 1.00 96.50 71 LYS A N 1
ATOM 551 C CA . LYS A 1 71 ? -12.282 10.325 12.685 1.00 96.50 71 LYS A CA 1
ATOM 552 C C . LYS A 1 71 ? -13.373 10.819 13.628 1.00 96.50 71 LYS A C 1
ATOM 554 O O . LYS A 1 71 ? -14.196 10.019 14.070 1.00 96.50 71 LYS A O 1
ATOM 559 N N . GLY A 1 72 ? -13.365 12.110 13.928 1.00 95.88 72 GLY A N 1
ATOM 560 C CA . GLY A 1 72 ? -14.173 12.669 15.001 1.00 95.88 72 GLY A CA 1
ATOM 561 C C . GLY A 1 72 ? -13.750 12.116 16.352 1.00 95.88 72 GLY A C 1
ATOM 562 O O . GLY A 1 72 ? -12.563 12.024 16.669 1.00 95.88 72 GLY A O 1
ATOM 563 N N . ASP A 1 73 ? -14.740 11.702 17.131 1.00 94.62 73 ASP A N 1
ATOM 564 C CA . ASP A 1 73 ? -14.589 11.092 18.449 1.00 94.62 73 ASP A CA 1
ATOM 565 C C . ASP A 1 73 ? -14.409 9.564 18.405 1.00 94.62 73 ASP A C 1
ATOM 567 O O . ASP A 1 73 ? -14.370 8.926 19.457 1.00 94.62 73 ASP A O 1
ATOM 571 N N . LYS A 1 74 ? -14.275 8.966 17.210 1.00 96.06 74 LYS A N 1
ATOM 572 C CA . LYS A 1 74 ? -14.207 7.508 17.034 1.00 96.06 74 LYS A CA 1
ATOM 573 C C . LYS A 1 74 ? -12.880 7.006 16.458 1.00 96.06 74 LYS A C 1
ATOM 575 O O . LYS A 1 74 ? -12.301 7.655 15.575 1.00 96.06 74 LYS A O 1
ATOM 580 N N . PRO A 1 75 ? -12.420 5.806 16.872 1.00 97.62 75 PRO A N 1
ATOM 581 C CA . PRO A 1 75 ? -11.375 5.095 16.147 1.00 97.62 75 PRO A CA 1
ATOM 582 C C . PRO A 1 75 ? -11.885 4.731 14.748 1.00 97.62 75 PRO A C 1
ATOM 584 O O . PRO A 1 75 ? -13.070 4.463 14.562 1.00 97.62 75 PRO A O 1
ATOM 587 N N . PHE A 1 76 ? -11.005 4.725 13.747 1.00 98.12 76 PHE A N 1
ATOM 588 C CA . PHE A 1 76 ? -11.420 4.507 12.360 1.00 98.12 76 PHE A CA 1
ATOM 589 C C . PHE A 1 76 ? -10.563 3.476 11.622 1.00 98.12 76 PHE A C 1
ATOM 591 O O . PHE A 1 76 ? -11.114 2.565 11.003 1.00 98.12 76 PHE A O 1
ATOM 598 N N . ILE A 1 77 ? -9.233 3.572 11.702 1.00 98.56 77 ILE A N 1
ATOM 599 C CA . ILE A 1 77 ? -8.309 2.630 11.049 1.00 98.56 77 ILE A CA 1
ATOM 600 C C . ILE A 1 77 ? -7.282 2.177 12.072 1.00 98.56 77 ILE A C 1
ATOM 602 O O . ILE A 1 77 ? -6.533 3.000 12.592 1.00 98.56 77 ILE A O 1
ATOM 606 N N . VAL A 1 78 ? -7.218 0.875 12.336 1.00 98.44 78 VAL A N 1
ATOM 607 C CA . VAL A 1 78 ? -6.109 0.289 13.100 1.00 98.44 78 VAL A CA 1
ATOM 608 C C . VAL A 1 78 ? -4.938 0.024 12.161 1.00 98.44 78 VAL A C 1
ATOM 610 O O . VAL A 1 78 ? -5.128 -0.556 11.090 1.00 98.44 78 VAL A O 1
ATOM 613 N N . VAL A 1 79 ? -3.739 0.467 12.534 1.00 98.69 79 VAL A N 1
ATOM 614 C CA . VAL A 1 79 ? -2.555 0.394 11.675 1.00 98.69 79 VAL A CA 1
ATOM 615 C C . VAL A 1 79 ? -1.445 -0.396 12.355 1.00 98.69 79 VAL A C 1
ATOM 617 O O . VAL A 1 79 ? -1.100 -0.151 13.509 1.00 98.69 79 VAL A O 1
ATOM 620 N N . GLU A 1 80 ? -0.852 -1.308 11.596 1.00 98.25 80 GLU A N 1
ATOM 621 C CA . GLU A 1 80 ? 0.370 -2.029 11.945 1.00 98.25 80 GLU A CA 1
ATOM 622 C C . GLU A 1 80 ? 1.410 -1.770 10.849 1.00 98.25 80 GLU A C 1
ATOM 624 O O . GLU A 1 80 ? 1.104 -1.836 9.656 1.00 98.25 80 GLU A O 1
ATOM 629 N N . VAL A 1 81 ? 2.648 -1.489 11.233 1.00 96.81 81 VAL A N 1
ATOM 630 C CA . VAL A 1 81 ? 3.800 -1.398 10.336 1.00 96.81 81 VAL A CA 1
ATOM 631 C C . VAL A 1 81 ? 4.727 -2.562 10.675 1.00 96.81 81 VAL A C 1
ATOM 633 O O . VAL A 1 81 ? 4.980 -2.856 11.835 1.00 96.81 81 VAL A O 1
ATOM 636 N N . GLU A 1 82 ? 5.219 -3.303 9.685 1.00 94.25 82 GLU A N 1
ATOM 637 C CA . GLU A 1 82 ? 6.059 -4.463 9.984 1.00 94.25 82 GLU A CA 1
ATOM 638 C C . GLU A 1 82 ? 7.138 -4.703 8.929 1.00 94.25 82 GLU A C 1
ATOM 640 O O . GLU A 1 82 ? 6.918 -4.662 7.715 1.00 94.25 82 GLU A O 1
ATOM 645 N N . THR A 1 83 ? 8.334 -4.999 9.425 1.00 88.62 83 THR A N 1
ATOM 646 C CA . THR A 1 83 ? 9.511 -5.351 8.624 1.00 88.62 83 THR A CA 1
ATOM 647 C C . THR A 1 83 ? 9.721 -6.861 8.585 1.00 88.62 83 THR A C 1
ATOM 649 O O . THR A 1 83 ? 10.159 -7.407 7.582 1.00 88.62 83 THR A O 1
ATOM 652 N N . LEU A 1 84 ? 9.380 -7.579 9.653 1.00 89.25 84 LEU A N 1
ATOM 653 C CA . LEU A 1 84 ? 9.637 -9.005 9.768 1.00 89.25 84 LEU A CA 1
ATOM 654 C C . LEU A 1 84 ? 8.479 -9.816 9.188 1.00 89.25 84 LEU A C 1
ATOM 656 O O . LEU A 1 84 ? 7.399 -9.890 9.768 1.00 89.25 84 LEU A O 1
ATOM 660 N N . VAL A 1 85 ? 8.740 -10.510 8.078 1.00 88.88 85 VAL A N 1
ATOM 661 C CA . VAL A 1 85 ? 7.753 -11.377 7.403 1.00 88.88 85 VAL A CA 1
ATOM 662 C C . VAL A 1 85 ? 7.137 -12.406 8.353 1.00 88.88 85 VAL A C 1
ATOM 664 O O . VAL A 1 85 ? 5.943 -12.684 8.272 1.00 88.88 85 VAL A O 1
ATOM 667 N N . SER A 1 86 ? 7.923 -12.931 9.298 1.00 91.25 86 SER A N 1
ATOM 668 C CA . SER A 1 86 ? 7.456 -13.902 10.294 1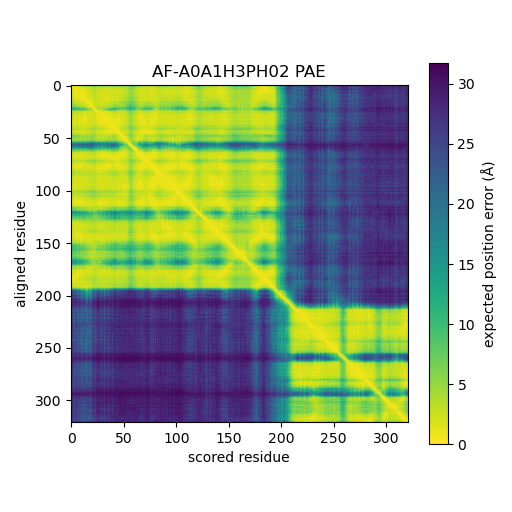.00 91.25 86 SER A CA 1
ATOM 669 C C . SER A 1 86 ? 6.379 -13.358 11.237 1.00 91.25 86 SER A C 1
ATOM 671 O O . SER A 1 86 ? 5.701 -14.150 11.881 1.00 91.25 86 SER A O 1
ATOM 673 N N . LYS A 1 87 ? 6.217 -12.032 11.335 1.00 93.38 87 LYS A N 1
ATOM 674 C CA . LYS A 1 87 ? 5.239 -11.379 12.212 1.00 93.38 87 LYS A CA 1
ATOM 675 C C . LYS A 1 87 ? 3.954 -10.963 11.501 1.00 93.38 87 LYS A C 1
ATOM 677 O O . LYS A 1 87 ? 2.996 -10.600 12.169 1.00 93.38 87 LYS A O 1
ATOM 682 N N . TYR A 1 88 ? 3.872 -11.037 10.171 1.00 95.12 88 TYR A N 1
ATOM 683 C CA . TYR A 1 88 ? 2.694 -10.533 9.448 1.00 95.12 88 TYR A CA 1
ATOM 684 C C . TYR A 1 88 ? 1.383 -11.192 9.880 1.00 95.12 88 TYR A C 1
ATOM 686 O O . TYR A 1 88 ? 0.386 -10.496 10.047 1.00 95.12 88 TYR A O 1
ATOM 694 N N . LEU A 1 89 ? 1.374 -12.509 10.110 1.00 95.62 89 LEU A N 1
ATOM 695 C CA . LEU A 1 89 ? 0.159 -13.200 10.555 1.00 95.62 89 LEU A CA 1
ATOM 696 C C . LEU A 1 89 ? -0.251 -12.763 11.970 1.00 95.62 89 LEU A C 1
ATOM 698 O O . LEU A 1 89 ? -1.427 -12.506 12.210 1.00 95.62 89 LEU A O 1
ATOM 702 N N . GLU A 1 90 ? 0.722 -12.578 12.867 1.00 95.38 90 GLU A N 1
ATOM 703 C CA . GLU A 1 90 ? 0.498 -12.021 14.207 1.00 95.38 90 GLU A CA 1
ATOM 704 C C . GLU A 1 90 ? -0.094 -10.604 14.129 1.00 95.38 90 GLU A C 1
ATOM 706 O O . GLU A 1 90 ? -1.025 -10.279 14.865 1.00 95.38 90 GLU A O 1
ATOM 711 N N . LYS A 1 91 ? 0.389 -9.769 13.199 1.00 96.56 91 LYS A N 1
ATOM 712 C CA . LYS A 1 91 ? -0.150 -8.420 12.976 1.00 96.56 91 LYS A CA 1
ATOM 713 C C . LYS A 1 91 ? -1.568 -8.435 12.406 1.00 96.56 91 LYS A C 1
ATOM 715 O O . LYS A 1 91 ? -2.402 -7.641 12.831 1.00 96.56 91 LYS A O 1
ATOM 720 N N . ILE A 1 92 ? -1.886 -9.378 11.520 1.00 97.81 92 ILE A N 1
ATOM 721 C CA . ILE A 1 92 ? -3.268 -9.601 11.067 1.00 97.81 92 ILE A CA 1
ATOM 722 C C . ILE A 1 92 ? -4.158 -10.018 12.246 1.00 97.81 92 ILE A C 1
ATOM 724 O O . ILE A 1 92 ? -5.265 -9.505 12.388 1.00 97.81 92 ILE A O 1
ATOM 728 N N . ASP A 1 93 ? -3.674 -10.896 13.128 1.00 96.69 93 ASP A N 1
ATOM 729 C CA . ASP A 1 93 ? -4.404 -11.295 14.336 1.00 96.69 93 ASP A CA 1
ATOM 730 C C . ASP A 1 93 ? -4.596 -10.138 15.321 1.00 96.69 93 ASP A C 1
ATOM 732 O O . ASP A 1 93 ? -5.608 -10.095 16.023 1.00 96.69 93 ASP A O 1
ATOM 736 N N . SER A 1 94 ? -3.627 -9.224 15.412 1.00 96.25 94 SER A N 1
ATOM 737 C CA . SER A 1 94 ? -3.726 -7.977 16.180 1.00 96.25 94 SER A CA 1
ATOM 738 C C . SER A 1 94 ? -4.858 -7.106 15.637 1.00 96.25 94 SER A C 1
ATOM 740 O O . SER A 1 94 ? -5.827 -6.852 16.352 1.00 96.25 94 SER A O 1
ATOM 742 N N . ILE A 1 95 ? -4.819 -6.782 14.341 1.00 98.00 95 ILE A N 1
ATOM 743 C CA . ILE A 1 95 ? -5.864 -6.025 13.636 1.00 98.00 95 ILE A CA 1
ATOM 744 C C . ILE A 1 95 ? -7.249 -6.656 13.831 1.00 98.00 95 ILE A C 1
ATOM 746 O O . ILE A 1 95 ? -8.204 -5.959 14.171 1.00 98.00 95 ILE A O 1
ATOM 750 N N . ALA A 1 96 ? -7.358 -7.977 13.664 1.00 97.56 96 ALA A N 1
ATOM 751 C CA . ALA A 1 96 ? -8.612 -8.703 13.851 1.00 97.56 96 ALA A CA 1
ATOM 752 C C . ALA A 1 96 ? -9.158 -8.567 15.279 1.00 97.56 96 ALA A C 1
ATOM 754 O O . ALA A 1 96 ? -10.365 -8.449 15.468 1.00 97.56 96 ALA A O 1
ATOM 755 N N . SER A 1 97 ? -8.272 -8.551 16.280 1.00 96.25 97 SER A N 1
ATOM 756 C CA . SER A 1 97 ? -8.656 -8.403 17.689 1.00 96.25 97 SER A CA 1
ATOM 757 C C . SER A 1 97 ? -9.207 -7.003 17.981 1.00 96.25 97 SER A C 1
ATOM 759 O O . SER A 1 97 ? -10.178 -6.886 18.719 1.00 96.25 97 SER A O 1
ATOM 761 N N . TYR A 1 98 ? -8.641 -5.956 17.370 1.00 97.38 98 TYR A N 1
ATOM 762 C CA . TYR A 1 98 ? -9.184 -4.596 17.463 1.00 97.38 98 TYR A CA 1
ATOM 763 C C . TYR A 1 98 ? -10.544 -4.465 16.776 1.00 97.38 98 TYR A C 1
ATOM 765 O O . TYR A 1 98 ? -11.481 -3.961 17.380 1.00 97.38 98 TYR A O 1
ATOM 773 N N . ILE A 1 99 ? -10.674 -4.959 15.539 1.00 96.81 99 ILE A N 1
ATOM 774 C CA . ILE A 1 99 ? -11.942 -4.898 14.791 1.00 96.81 99 ILE A CA 1
ATOM 775 C C . ILE A 1 99 ? -13.047 -5.700 15.497 1.00 96.81 99 ILE A C 1
ATOM 777 O O . ILE A 1 99 ? -14.209 -5.306 15.468 1.00 96.81 99 ILE A O 1
ATOM 781 N N . GLY A 1 100 ? -12.695 -6.820 16.134 1.00 95.00 100 GLY A N 1
ATOM 782 C CA . GLY A 1 100 ? -13.638 -7.660 16.871 1.00 95.00 100 GLY A CA 1
ATOM 783 C C . GLY A 1 100 ? -14.048 -7.120 18.247 1.00 95.00 100 GLY A C 1
ATOM 784 O O . GLY A 1 100 ? -15.083 -7.542 18.757 1.00 95.00 100 GLY A O 1
ATOM 785 N N . ASN A 1 101 ? -13.279 -6.206 18.855 1.00 94.50 101 ASN A N 1
ATOM 786 C CA . ASN A 1 101 ? -13.640 -5.579 20.130 1.00 94.50 101 ASN A CA 1
ATOM 787 C C . ASN A 1 101 ? -14.497 -4.327 19.882 1.00 94.50 101 ASN A C 1
ATOM 789 O O . ASN A 1 101 ? -14.026 -3.193 19.942 1.00 94.50 101 ASN A O 1
ATOM 793 N N . THR A 1 102 ? -15.784 -4.544 19.625 1.00 92.88 102 THR A N 1
ATOM 794 C CA . THR A 1 102 ? -16.758 -3.462 19.424 1.00 92.88 102 THR A CA 1
ATOM 795 C C . THR A 1 102 ? -17.172 -2.760 20.718 1.00 92.88 102 THR A C 1
ATOM 797 O O . THR A 1 102 ? -17.898 -1.778 20.649 1.00 92.88 102 THR A O 1
ATOM 800 N N . GLU A 1 103 ? -16.780 -3.264 21.891 1.00 92.50 103 GLU A N 1
ATOM 801 C CA . GLU A 1 103 ? -17.089 -2.628 23.179 1.00 92.50 103 GLU A CA 1
ATOM 802 C C . GLU A 1 103 ? -16.201 -1.397 23.394 1.00 92.50 103 GLU A C 1
ATOM 804 O O . GLU A 1 103 ? -16.708 -0.308 23.652 1.00 92.50 103 GLU A O 1
ATOM 809 N N . ASP A 1 104 ? -14.889 -1.558 23.202 1.00 91.56 104 ASP A N 1
ATOM 810 C CA . ASP A 1 104 ? -13.906 -0.495 23.432 1.00 91.56 104 ASP A CA 1
ATOM 811 C C . ASP A 1 104 ? -13.505 0.248 22.146 1.00 91.56 104 ASP A C 1
ATOM 813 O O . ASP A 1 104 ? -13.065 1.397 22.202 1.00 91.56 104 ASP A O 1
ATOM 817 N N . TYR A 1 105 ? -13.631 -0.400 20.981 1.00 94.81 105 TYR A N 1
ATOM 818 C CA . TYR A 1 105 ? -13.161 0.121 19.691 1.00 94.81 105 TYR A CA 1
ATOM 819 C C . TYR A 1 105 ? -14.271 0.213 18.635 1.00 94.81 105 TYR A C 1
ATOM 821 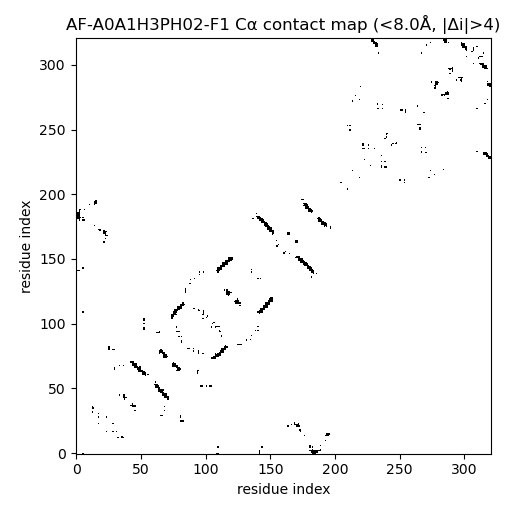O O . TYR A 1 105 ? -14.017 0.052 17.435 1.00 94.81 105 TYR A O 1
ATOM 829 N N . ASP A 1 106 ? -15.506 0.505 19.062 1.00 93.88 106 ASP A N 1
ATOM 830 C CA . ASP A 1 106 ? -16.604 0.807 18.137 1.00 93.88 106 ASP A CA 1
ATOM 831 C C . ASP A 1 106 ? -16.204 1.911 17.142 1.00 93.88 106 ASP A C 1
ATOM 833 O O . ASP A 1 106 ? -15.777 3.001 17.523 1.00 93.88 106 ASP A O 1
ATOM 837 N N . GLY A 1 107 ? -16.366 1.632 15.848 1.00 94.44 107 GLY A N 1
ATOM 838 C CA . GLY A 1 107 ? -16.066 2.567 14.760 1.00 94.44 107 GLY A CA 1
ATOM 839 C C . GLY A 1 107 ? -14.893 2.174 13.860 1.00 94.44 107 GLY A C 1
ATOM 840 O O . GLY A 1 107 ? -14.825 2.671 12.726 1.00 94.44 107 GLY A O 1
ATOM 841 N N . ILE A 1 108 ? -14.020 1.242 14.282 1.00 97.88 108 ILE A N 1
ATOM 842 C CA . ILE A 1 108 ? -12.950 0.750 13.400 1.00 97.88 108 ILE A CA 1
ATOM 843 C C . ILE A 1 108 ? -13.578 0.140 12.149 1.00 97.88 108 ILE A C 1
ATOM 845 O O . ILE A 1 108 ? -14.311 -0.845 12.189 1.00 97.88 108 ILE A O 1
ATOM 849 N N . SER A 1 109 ? -13.267 0.737 11.004 1.00 97.12 109 SER A N 1
ATOM 850 C CA . SER A 1 109 ? -13.913 0.396 9.744 1.00 97.12 109 SER A CA 1
ATOM 851 C C . SER A 1 109 ? -13.112 -0.593 8.898 1.00 97.12 109 SER A C 1
ATOM 853 O O . SER A 1 109 ? -13.707 -1.329 8.105 1.00 97.12 109 SER A O 1
ATOM 855 N N . PHE A 1 110 ? -11.782 -0.586 9.030 1.00 98.56 110 PHE A N 1
ATOM 856 C CA . PHE A 1 110 ? -10.867 -1.569 8.446 1.00 98.56 110 PHE A CA 1
ATOM 857 C C . PHE A 1 110 ? -9.485 -1.494 9.115 1.00 98.56 110 PHE A C 1
ATOM 859 O O . PHE A 1 110 ? -9.173 -0.525 9.810 1.00 98.56 110 PHE A O 1
ATOM 866 N N . GLY A 1 111 ? -8.652 -2.509 8.888 1.00 98.62 111 GLY A N 1
ATOM 867 C CA . GLY A 1 111 ? -7.249 -2.503 9.304 1.00 98.62 111 GLY A CA 1
ATOM 868 C C . GLY A 1 111 ? -6.280 -2.222 8.161 1.00 98.62 111 GLY A C 1
ATOM 869 O O . GLY A 1 111 ? -6.537 -2.597 7.018 1.00 98.62 111 GLY A O 1
ATOM 870 N N . LEU A 1 112 ? -5.141 -1.611 8.466 1.00 98.75 112 LEU A N 1
ATOM 871 C CA . LEU A 1 112 ? -4.061 -1.347 7.519 1.00 98.75 112 LEU A CA 1
ATOM 872 C C . LEU A 1 112 ? -2.760 -1.981 8.019 1.00 98.75 112 LEU A C 1
ATOM 874 O O . LEU A 1 112 ? -2.235 -1.582 9.052 1.00 98.75 112 LEU A O 1
ATOM 878 N N . LEU A 1 113 ? -2.211 -2.930 7.264 1.00 98.44 113 LEU A N 1
ATOM 879 C CA . LEU A 1 113 ? -0.87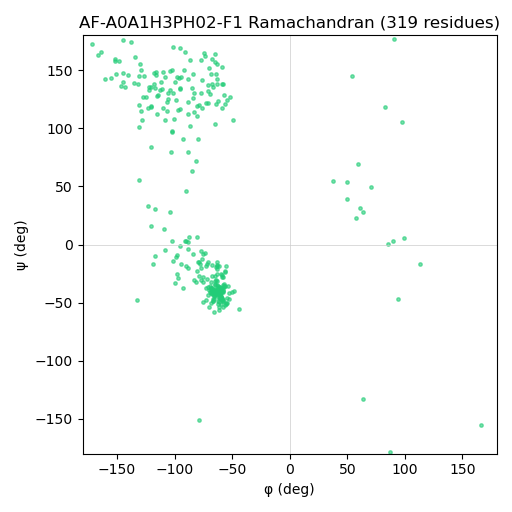4 -3.474 7.505 1.00 98.44 113 LEU A CA 1
ATOM 880 C C . LEU A 1 113 ? 0.097 -2.944 6.442 1.00 98.44 113 LEU A C 1
ATOM 882 O O . LEU A 1 113 ? -0.023 -3.259 5.256 1.00 98.44 113 LEU A O 1
ATOM 886 N N . VAL A 1 114 ? 1.077 -2.150 6.866 1.00 97.44 114 VAL A N 1
ATOM 887 C CA . VAL A 1 114 ? 2.151 -1.650 6.003 1.00 97.44 114 VAL A CA 1
ATOM 888 C C . VAL A 1 114 ? 3.381 -2.532 6.163 1.00 97.44 114 VAL A C 1
ATOM 890 O O . VAL A 1 114 ? 3.990 -2.605 7.224 1.00 97.44 114 VAL A O 1
ATOM 893 N N . MET A 1 115 ? 3.758 -3.209 5.090 1.00 95.00 115 MET A N 1
ATOM 894 C CA . MET A 1 115 ? 4.831 -4.186 5.056 1.00 95.00 115 MET A CA 1
ATOM 895 C C . MET A 1 115 ? 6.048 -3.593 4.344 1.00 95.00 115 MET A C 1
ATOM 897 O O . MET A 1 115 ? 5.938 -3.079 3.232 1.00 95.00 115 MET A O 1
ATOM 901 N N . LEU A 1 116 ? 7.228 -3.693 4.950 1.00 91.12 116 LEU A N 1
ATOM 902 C CA . LEU A 1 116 ? 8.490 -3.249 4.348 1.00 91.12 116 LEU A CA 1
ATOM 903 C C . LEU A 1 116 ? 9.252 -4.466 3.805 1.00 91.12 116 LEU A C 1
ATOM 905 O O . LEU A 1 116 ? 9.384 -5.438 4.536 1.00 91.12 116 LEU A O 1
ATOM 909 N N . ASN A 1 117 ? 9.722 -4.444 2.553 1.00 87.19 117 ASN A N 1
ATOM 910 C CA . ASN A 1 117 ? 10.454 -5.550 1.905 1.00 87.19 117 ASN A CA 1
ATOM 911 C C . ASN A 1 117 ? 11.800 -5.075 1.371 1.00 87.19 117 ASN A C 1
ATOM 913 O O . ASN A 1 117 ? 11.848 -4.125 0.598 1.00 87.19 117 ASN A O 1
ATOM 917 N N . TYR A 1 118 ? 12.880 -5.763 1.744 1.00 85.00 118 TYR A N 1
ATOM 918 C CA . TYR A 1 118 ? 14.207 -5.523 1.180 1.00 85.00 118 TYR A CA 1
ATOM 919 C C . TYR A 1 118 ? 14.485 -6.492 0.028 1.00 85.00 118 TYR A C 1
ATOM 921 O O . TYR A 1 118 ? 14.605 -7.703 0.221 1.00 85.00 118 TYR A O 1
ATOM 929 N N . THR A 1 119 ? 14.662 -5.957 -1.176 1.00 81.44 119 THR A N 1
ATOM 930 C CA . THR A 1 119 ? 14.788 -6.751 -2.406 1.00 81.44 119 THR A CA 1
ATOM 931 C C . THR A 1 119 ? 16.228 -7.178 -2.709 1.00 81.44 119 THR A C 1
ATOM 933 O O . THR A 1 119 ? 16.454 -8.155 -3.426 1.00 81.44 119 THR A O 1
ATOM 936 N N . ASN A 1 120 ? 17.227 -6.501 -2.136 1.00 75.88 120 ASN A N 1
ATOM 937 C CA . ASN A 1 120 ? 18.647 -6.818 -2.298 1.00 75.88 120 ASN A CA 1
ATOM 938 C C . ASN A 1 120 ? 19.453 -6.540 -1.002 1.00 75.88 120 ASN A C 1
ATOM 940 O O . ASN A 1 120 ? 18.924 -6.067 0.003 1.00 75.88 120 ASN A O 1
ATOM 944 N N . GLY A 1 121 ? 20.749 -6.872 -1.006 1.00 73.75 121 GLY A N 1
ATOM 945 C CA . GLY A 1 121 ? 21.626 -6.742 0.165 1.00 73.75 121 GLY A CA 1
ATOM 946 C C . GLY A 1 121 ? 21.611 -7.956 1.106 1.00 73.75 121 GLY A C 1
ATOM 947 O O . GLY A 1 121 ? 20.971 -8.969 0.832 1.00 73.75 121 GLY A O 1
ATOM 948 N N . GLY A 1 122 ? 22.368 -7.864 2.208 1.00 68.62 122 GLY A N 1
ATOM 949 C CA . GLY A 1 122 ? 22.560 -8.974 3.158 1.00 68.62 122 GLY A CA 1
ATOM 950 C C . GLY A 1 122 ? 21.300 -9.360 3.938 1.00 68.62 122 GLY A C 1
ATOM 951 O O . GLY A 1 122 ? 21.132 -10.525 4.273 1.00 68.62 122 GLY A O 1
ATOM 952 N N . ASN A 1 123 ? 20.388 -8.404 4.139 1.00 69.62 123 ASN A N 1
ATOM 953 C CA . ASN A 1 123 ? 19.118 -8.591 4.845 1.00 69.62 123 ASN A CA 1
ATOM 954 C C . ASN A 1 123 ? 17.923 -8.672 3.881 1.00 69.62 123 ASN A C 1
ATOM 956 O O . ASN A 1 123 ? 16.823 -8.266 4.245 1.00 69.62 123 ASN A O 1
ATOM 960 N N . LYS A 1 124 ? 18.128 -9.124 2.636 1.00 78.19 124 LYS A N 1
ATOM 961 C CA . LYS A 1 124 ? 17.030 -9.260 1.671 1.00 78.19 124 LYS A CA 1
ATOM 962 C C . LYS A 1 124 ? 16.009 -10.293 2.154 1.00 78.19 124 LYS A C 1
ATOM 964 O O . LYS A 1 124 ? 16.386 -11.375 2.603 1.00 78.19 124 LYS A O 1
ATOM 969 N N . TYR A 1 125 ? 14.728 -10.001 2.001 1.00 80.00 125 TYR A N 1
ATOM 970 C CA . TYR A 1 125 ? 13.650 -10.953 2.247 1.00 80.00 125 TYR A CA 1
ATOM 971 C C . TYR A 1 125 ? 12.432 -10.551 1.431 1.00 80.00 125 TYR A C 1
ATOM 973 O O . TYR A 1 125 ? 12.149 -9.374 1.288 1.00 80.00 125 TYR A O 1
ATOM 981 N N . LYS A 1 126 ? 11.695 -11.529 0.907 1.00 79.25 126 LYS A N 1
ATOM 982 C CA . LYS A 1 126 ? 10.519 -11.290 0.068 1.00 79.25 126 LYS A CA 1
ATOM 983 C C . LYS A 1 126 ? 9.250 -11.433 0.901 1.00 79.25 126 LYS A C 1
ATOM 985 O O . LYS A 1 126 ? 9.150 -12.364 1.699 1.00 79.25 126 LYS A O 1
ATOM 990 N N . HIS A 1 127 ? 8.265 -10.562 0.688 1.00 83.12 127 HIS A N 1
ATOM 991 C CA . HIS A 1 127 ? 6.949 -10.751 1.298 1.00 83.12 127 HIS A CA 1
ATOM 992 C C . HIS A 1 127 ? 6.339 -12.095 0.890 1.00 83.12 127 HIS A C 1
ATOM 994 O O . HIS A 1 127 ? 6.346 -12.463 -0.289 1.00 83.12 127 HIS A O 1
ATOM 1000 N N . ASN A 1 128 ? 5.726 -12.786 1.848 1.00 82.19 128 ASN A N 1
ATOM 1001 C CA . ASN A 1 128 ? 4.924 -13.973 1.579 1.00 82.19 128 ASN A CA 1
ATOM 1002 C C . ASN A 1 128 ? 3.482 -13.590 1.203 1.00 82.19 128 ASN A C 1
ATOM 1004 O O . ASN A 1 128 ? 2.527 -13.862 1.924 1.00 82.19 128 ASN A O 1
ATOM 1008 N N . TRP A 1 129 ? 3.327 -12.883 0.082 1.00 85.38 129 TRP A N 1
ATOM 1009 C CA . TRP A 1 129 ? 2.045 -12.304 -0.323 1.00 85.38 129 TRP A CA 1
ATOM 1010 C C . TRP A 1 129 ? 0.903 -13.317 -0.433 1.00 85.38 129 TRP A C 1
ATOM 1012 O O . TRP A 1 129 ? -0.232 -12.954 -0.146 1.00 85.38 129 TRP A O 1
ATOM 1022 N N . HIS A 1 130 ? 1.174 -14.546 -0.881 1.00 87.19 130 HIS A N 1
ATOM 1023 C CA . HIS A 1 130 ? 0.128 -15.553 -1.048 1.00 87.19 130 HIS A CA 1
ATOM 1024 C C . HIS A 1 130 ? -0.470 -15.940 0.308 1.00 87.19 130 HIS A C 1
ATOM 1026 O O . HIS A 1 130 ? -1.660 -15.717 0.530 1.00 87.19 130 HIS A O 1
ATOM 1032 N N . ASP A 1 131 ? 0.366 -16.415 1.232 1.00 89.38 131 ASP A N 1
ATOM 1033 C CA . ASP A 1 131 ? -0.093 -16.914 2.532 1.00 89.38 131 ASP A CA 1
ATOM 1034 C C . ASP A 1 131 ? -0.714 -15.797 3.374 1.00 89.38 131 ASP A C 1
ATOM 1036 O O . ASP A 1 131 ? -1.749 -15.989 4.006 1.00 89.38 131 ASP A O 1
ATOM 1040 N N . VAL A 1 132 ? -0.134 -14.595 3.328 1.00 93.31 132 VAL A N 1
ATOM 1041 C CA . VAL A 1 132 ? -0.624 -13.432 4.082 1.00 93.31 132 VAL A CA 1
ATOM 1042 C C . VAL A 1 132 ? -2.006 -12.993 3.580 1.00 93.31 132 VAL A C 1
ATOM 1044 O O . VAL A 1 132 ? -2.885 -12.704 4.391 1.00 93.31 132 VAL A O 1
ATOM 1047 N N . LYS A 1 133 ? -2.244 -12.995 2.258 1.00 95.19 133 LYS A N 1
ATOM 1048 C CA . LYS A 1 133 ? -3.567 -12.697 1.674 1.00 95.19 133 LYS A CA 1
ATOM 1049 C C . LYS A 1 133 ? -4.595 -13.765 2.029 1.00 95.19 133 LYS A C 1
ATOM 1051 O O . LYS A 1 133 ? -5.692 -13.415 2.452 1.00 95.19 133 LYS A O 1
ATOM 1056 N N . GLN A 1 134 ? -4.246 -15.046 1.888 1.00 95.69 134 GLN A N 1
ATOM 1057 C CA . GLN A 1 134 ? -5.149 -16.147 2.243 1.00 95.69 134 GLN A CA 1
ATOM 1058 C C . GLN A 1 134 ? -5.519 -16.105 3.727 1.00 95.69 134 GLN A C 1
ATOM 1060 O O . GLN A 1 134 ? -6.690 -16.239 4.081 1.00 95.69 134 GLN A O 1
ATOM 1065 N N . TYR A 1 135 ? -4.545 -15.825 4.596 1.00 97.50 135 TYR A N 1
ATOM 1066 C CA . TYR A 1 135 ? -4.796 -15.687 6.023 1.00 97.50 135 TYR A CA 1
ATOM 1067 C C . TYR A 1 135 ? -5.699 -14.492 6.340 1.00 97.50 135 TYR A C 1
ATOM 1069 O O . TYR A 1 135 ? -6.656 -14.647 7.094 1.00 97.50 135 TYR A O 1
ATOM 1077 N N . ALA A 1 136 ? -5.469 -13.322 5.735 1.00 96.56 136 ALA A N 1
ATOM 1078 C CA . ALA A 1 136 ? -6.360 -12.174 5.914 1.00 96.56 136 ALA A CA 1
ATOM 1079 C C . ALA A 1 136 ? -7.796 -12.451 5.452 1.00 96.56 136 ALA A C 1
ATOM 1081 O O . ALA A 1 136 ? -8.730 -12.119 6.177 1.00 96.56 136 ALA A O 1
ATOM 1082 N N . ILE A 1 137 ? -7.979 -13.104 4.299 1.00 96.75 137 ILE A N 1
ATOM 1083 C CA . ILE A 1 137 ? -9.309 -13.512 3.818 1.00 96.75 137 ILE A CA 1
ATOM 1084 C C . ILE A 1 137 ? -9.978 -14.441 4.840 1.00 96.75 137 ILE A C 1
ATOM 1086 O O . ILE A 1 137 ? -11.158 -14.273 5.136 1.00 96.75 137 ILE A O 1
ATOM 1090 N N . SER A 1 138 ? -9.225 -15.371 5.441 1.00 97.38 138 SER A N 1
ATOM 1091 C CA . SER A 1 138 ? -9.758 -16.298 6.451 1.00 97.38 138 SER A CA 1
ATOM 1092 C C . SER A 1 138 ? -10.266 -15.620 7.730 1.00 97.38 138 SER A C 1
ATOM 1094 O O . SER A 1 138 ? -11.035 -16.231 8.469 1.00 97.38 138 SER A O 1
ATOM 1096 N N . LYS A 1 139 ? -9.863 -14.369 8.001 1.00 97.06 139 LYS A N 1
ATOM 1097 C CA . LYS A 1 139 ? -10.382 -13.584 9.131 1.00 97.06 139 LYS A CA 1
ATOM 1098 C C . LYS A 1 139 ? -11.747 -12.952 8.861 1.00 97.06 139 LYS A C 1
ATOM 1100 O O . LYS A 1 139 ? -12.375 -12.523 9.818 1.00 97.06 139 LYS A O 1
ATOM 1105 N N . ASP A 1 140 ? -12.186 -12.891 7.600 1.00 96.12 140 ASP A N 1
ATOM 1106 C CA . ASP A 1 140 ? -13.435 -12.246 7.156 1.00 96.12 140 ASP A CA 1
ATOM 1107 C C . ASP A 1 140 ? -13.608 -10.810 7.703 1.00 96.12 140 ASP A C 1
ATOM 1109 O O . ASP A 1 140 ? -14.702 -10.389 8.074 1.00 96.12 140 ASP A O 1
ATOM 1113 N N . ILE A 1 141 ? -12.510 -10.042 7.760 1.00 96.50 141 ILE A N 1
ATOM 1114 C CA . ILE A 1 141 ? -12.496 -8.634 8.193 1.00 96.50 141 ILE A CA 1
ATOM 1115 C C . ILE A 1 141 ? -12.061 -7.706 7.052 1.00 96.50 141 ILE A C 1
ATOM 1117 O O . ILE A 1 141 ? -11.208 -8.089 6.247 1.00 96.50 141 ILE A O 1
ATOM 1121 N N . PRO A 1 142 ? -12.561 -6.458 7.000 1.00 98.25 142 PRO A N 1
ATOM 1122 C CA . PRO A 1 142 ? -12.036 -5.455 6.085 1.00 98.25 142 PRO A CA 1
ATOM 1123 C C . PRO A 1 142 ? -10.582 -5.119 6.428 1.00 98.25 142 PRO A C 1
ATOM 1125 O O . PRO A 1 142 ? -10.282 -4.658 7.532 1.00 98.25 142 PRO A O 1
ATOM 1128 N N . ILE A 1 143 ? -9.673 -5.332 5.482 1.00 98.62 143 ILE A N 1
ATOM 1129 C CA . ILE A 1 143 ? -8.241 -5.126 5.695 1.00 98.62 143 ILE A CA 1
ATOM 1130 C C . ILE A 1 143 ? -7.541 -4.747 4.396 1.00 98.62 143 ILE A C 1
ATOM 1132 O O . ILE A 1 143 ? -7.901 -5.206 3.310 1.00 98.62 143 ILE A O 1
ATOM 1136 N N . ALA A 1 144 ? -6.513 -3.917 4.515 1.00 98.56 144 ALA A N 1
ATOM 1137 C CA . ALA A 1 144 ? -5.630 -3.577 3.422 1.00 98.56 144 ALA A CA 1
ATOM 1138 C C . ALA A 1 144 ? -4.167 -3.745 3.782 1.00 98.56 144 ALA A C 1
ATOM 1140 O O . ALA A 1 144 ? -3.742 -3.550 4.919 1.00 98.56 144 ALA A O 1
ATOM 1141 N N . PHE A 1 145 ? -3.402 -4.058 2.750 1.00 98.19 145 PHE A N 1
ATOM 1142 C CA . PHE A 1 145 ? -1.968 -4.215 2.767 1.00 98.19 145 PHE A CA 1
ATOM 1143 C C . PHE A 1 145 ? -1.338 -3.165 1.872 1.00 98.19 145 PHE A C 1
ATOM 1145 O O . PHE A 1 145 ? -1.769 -2.988 0.732 1.00 98.19 145 PHE A O 1
ATOM 1152 N N . VAL A 1 146 ? -0.287 -2.522 2.368 1.00 96.75 146 VAL A N 1
ATOM 1153 C CA . VAL A 1 146 ? 0.617 -1.712 1.551 1.00 96.75 146 VAL A CA 1
ATOM 1154 C C . VAL A 1 146 ? 2.010 -2.296 1.681 1.00 96.75 146 VAL A C 1
ATOM 1156 O O . VAL A 1 146 ? 2.563 -2.353 2.770 1.00 96.75 146 VAL A O 1
ATOM 1159 N N . SER A 1 147 ? 2.573 -2.752 0.574 1.00 94.00 147 SER A N 1
ATOM 1160 C CA . SER A 1 147 ? 3.937 -3.250 0.486 1.00 94.00 147 SER A CA 1
ATOM 1161 C C . SER A 1 147 ? 4.835 -2.160 -0.060 1.00 94.00 147 SER A C 1
ATOM 1163 O O . SER A 1 147 ? 4.585 -1.639 -1.143 1.00 94.00 147 SER A O 1
ATOM 1165 N N . ILE A 1 148 ? 5.884 -1.831 0.683 1.00 92.25 148 ILE A N 1
ATOM 1166 C CA . ILE A 1 148 ? 6.924 -0.903 0.257 1.00 92.25 148 ILE A CA 1
ATOM 1167 C C . ILE A 1 148 ? 8.177 -1.726 -0.009 1.00 92.25 148 ILE A C 1
ATOM 1169 O O . ILE A 1 148 ? 8.841 -2.193 0.924 1.00 92.25 148 ILE A O 1
ATOM 1173 N N . GLU A 1 149 ? 8.506 -1.889 -1.285 1.00 88.62 149 GLU A N 1
ATOM 1174 C CA . GLU A 1 149 ? 9.732 -2.552 -1.699 1.00 88.62 149 GLU A CA 1
ATOM 1175 C C . GLU A 1 149 ? 10.901 -1.572 -1.714 1.00 88.62 149 GLU A C 1
ATOM 1177 O O . GLU A 1 149 ? 10.808 -0.444 -2.203 1.00 88.62 149 GLU A O 1
ATOM 1182 N N . LYS A 1 150 ? 12.018 -2.027 -1.158 1.00 86.44 150 LYS A N 1
ATOM 1183 C CA . LYS A 1 150 ? 13.221 -1.253 -0.904 1.00 86.44 150 LYS A CA 1
ATOM 1184 C C . LYS A 1 150 ? 14.428 -1.959 -1.501 1.00 86.44 150 LYS A C 1
ATOM 1186 O O . LYS A 1 150 ? 14.695 -3.111 -1.161 1.00 86.44 150 LYS A O 1
ATOM 1191 N N . SER A 1 151 ? 15.206 -1.259 -2.316 1.00 83.25 151 SER A N 1
ATOM 1192 C CA . SER A 1 151 ? 16.535 -1.694 -2.751 1.00 83.25 151 SER A CA 1
ATOM 1193 C C . SER A 1 151 ? 17.618 -0.847 -2.096 1.00 83.25 151 SER A C 1
ATOM 1195 O O . SER A 1 151 ? 17.463 0.332 -1.800 1.00 83.25 151 SER A O 1
ATOM 1197 N N . LYS A 1 152 ? 18.730 -1.490 -1.782 1.00 82.31 152 LYS A N 1
ATOM 1198 C CA . LYS A 1 152 ? 19.946 -0.894 -1.260 1.00 82.31 152 LYS A CA 1
ATOM 1199 C C . LYS A 1 152 ? 20.477 0.071 -2.311 1.00 82.31 152 LYS A C 1
ATOM 1201 O O . LYS A 1 152 ? 20.699 -0.342 -3.449 1.00 82.31 152 LYS A O 1
ATOM 1206 N N . VAL A 1 153 ? 20.665 1.330 -1.924 1.00 81.94 153 VAL A N 1
ATOM 1207 C CA . VAL A 1 153 ? 21.140 2.375 -2.839 1.00 81.94 153 VAL A CA 1
ATOM 1208 C C . VAL A 1 153 ? 22.606 2.140 -3.181 1.00 81.94 153 VAL A C 1
ATOM 1210 O O . VAL A 1 153 ? 23.411 1.869 -2.285 1.00 81.94 153 VAL A O 1
ATOM 1213 N N . ASP A 1 154 ? 22.953 2.307 -4.457 1.00 82.25 154 ASP A N 1
ATOM 1214 C CA . ASP A 1 154 ? 24.343 2.496 -4.859 1.00 82.25 154 ASP A CA 1
ATOM 1215 C C . ASP A 1 154 ? 24.740 3.957 -4.624 1.00 82.25 154 ASP A C 1
ATOM 1217 O O . ASP A 1 154 ? 24.197 4.885 -5.227 1.00 82.25 154 ASP A O 1
ATOM 1221 N N . LEU A 1 155 ? 25.617 4.166 -3.649 1.00 83.62 155 LEU A N 1
ATOM 1222 C CA . LEU A 1 155 ? 25.996 5.490 -3.172 1.00 83.62 155 LEU A CA 1
ATOM 1223 C C . LEU A 1 155 ? 27.273 5.944 -3.873 1.00 83.62 155 LEU A C 1
ATOM 1225 O O . LEU A 1 155 ? 28.258 5.202 -3.895 1.00 83.62 155 LEU A O 1
ATOM 1229 N N . GLY A 1 156 ? 27.286 7.192 -4.341 1.00 87.62 156 GLY A N 1
ATOM 1230 C CA . GLY A 1 156 ? 28.487 7.848 -4.847 1.00 87.62 156 GLY A CA 1
ATOM 1231 C C . GLY A 1 156 ? 29.393 8.363 -3.725 1.00 87.62 156 GLY A C 1
ATOM 1232 O O . GLY A 1 156 ? 29.414 7.830 -2.609 1.00 87.62 156 GLY A O 1
ATOM 1233 N N . ASP A 1 157 ? 30.132 9.429 -4.028 1.00 89.62 157 ASP A N 1
ATOM 1234 C CA . ASP A 1 157 ? 31.079 10.077 -3.108 1.00 89.62 157 ASP A CA 1
ATOM 1235 C C . ASP A 1 157 ? 30.692 11.530 -2.776 1.00 89.62 157 ASP A C 1
ATOM 1237 O O . ASP A 1 157 ? 31.524 12.403 -2.544 1.00 89.62 157 ASP A O 1
ATOM 1241 N N . THR A 1 158 ? 29.392 11.827 -2.784 1.00 91.00 158 THR A N 1
ATOM 1242 C CA . THR A 1 158 ? 28.907 13.138 -2.341 1.00 91.00 158 THR A CA 1
ATOM 1243 C C . THR A 1 158 ? 28.918 13.235 -0.815 1.00 91.00 158 THR A C 1
ATOM 1245 O O . THR A 1 158 ? 28.821 12.227 -0.112 1.00 91.00 158 THR A O 1
ATOM 1248 N N . VAL A 1 159 ? 28.931 14.461 -0.278 1.00 90.12 159 VAL A N 1
ATOM 1249 C CA . VAL A 1 159 ? 28.799 14.710 1.173 1.00 90.12 159 VAL A CA 1
ATOM 1250 C C . VAL A 1 159 ? 27.556 14.018 1.748 1.00 90.12 159 VAL A C 1
ATOM 1252 O O . VAL A 1 159 ? 27.611 13.402 2.813 1.00 90.12 159 VAL A O 1
ATOM 1255 N N . LEU A 1 160 ? 26.430 14.068 1.027 1.00 85.94 160 LEU A N 1
ATOM 1256 C CA . LEU A 1 160 ? 25.201 13.396 1.446 1.00 85.94 160 LEU A CA 1
ATOM 1257 C C . LEU A 1 160 ? 25.352 11.876 1.438 1.00 85.94 160 LEU A C 1
ATOM 1259 O O . LEU A 1 160 ? 24.864 11.218 2.351 1.00 85.94 160 LEU A O 1
ATOM 1263 N N . ASP A 1 161 ? 26.028 11.305 0.447 1.00 87.56 161 ASP A N 1
ATOM 1264 C CA . ASP A 1 161 ? 26.229 9.860 0.370 1.00 87.56 161 ASP A CA 1
ATOM 1265 C C . ASP A 1 161 ? 27.155 9.352 1.476 1.00 87.56 161 ASP A C 1
ATOM 1267 O O . ASP A 1 161 ? 26.872 8.319 2.086 1.00 87.56 161 ASP A O 1
ATOM 1271 N N . GLN A 1 162 ? 28.190 10.117 1.823 1.00 87.56 162 GLN A N 1
ATOM 1272 C CA . GLN A 1 162 ? 29.041 9.834 2.978 1.00 87.56 162 GLN A CA 1
ATOM 1273 C C . GLN A 1 162 ? 28.245 9.853 4.293 1.00 87.56 162 GLN A C 1
ATOM 1275 O O . GLN A 1 162 ? 28.412 8.962 5.128 1.00 87.56 162 GLN A O 1
ATOM 1280 N N . LEU A 1 163 ? 27.325 10.810 4.470 1.00 86.12 163 LEU A N 1
ATOM 1281 C CA . LEU A 1 163 ? 26.428 10.839 5.631 1.00 86.12 163 LEU A CA 1
ATOM 1282 C C . LEU A 1 163 ? 25.459 9.653 5.640 1.00 86.12 163 LEU A C 1
ATOM 1284 O O . LEU A 1 163 ? 25.289 9.010 6.676 1.00 86.12 163 LEU A O 1
ATOM 1288 N N . LYS A 1 164 ? 24.863 9.312 4.493 1.00 85.81 164 LYS A N 1
ATOM 1289 C CA . LYS A 1 164 ? 23.953 8.165 4.379 1.00 85.81 164 LYS A CA 1
ATOM 1290 C C . LYS A 1 164 ? 24.642 6.849 4.752 1.00 85.81 164 LYS A C 1
ATOM 1292 O O . LYS A 1 164 ? 24.021 6.034 5.427 1.00 85.81 164 LYS A O 1
ATOM 1297 N N . ARG A 1 165 ? 25.920 6.646 4.394 1.00 84.12 165 ARG A N 1
ATOM 1298 C CA . ARG A 1 165 ? 26.699 5.444 4.779 1.00 84.12 165 ARG A CA 1
ATOM 1299 C C . ARG A 1 165 ? 26.804 5.244 6.293 1.00 84.12 165 ARG A C 1
ATOM 1301 O O . ARG A 1 165 ? 26.975 4.113 6.731 1.00 84.12 165 ARG A O 1
ATOM 1308 N N . ARG A 1 166 ? 26.710 6.320 7.081 1.00 83.88 166 ARG A N 1
ATOM 1309 C CA . ARG A 1 166 ? 26.784 6.278 8.551 1.00 83.88 166 ARG A CA 1
ATOM 1310 C C . ARG A 1 166 ? 25.446 5.944 9.218 1.00 83.88 166 ARG A C 1
ATOM 1312 O O . ARG A 1 166 ? 25.418 5.787 10.433 1.00 83.88 166 ARG A O 1
ATOM 1319 N N . ASN A 1 167 ? 24.347 5.889 8.466 1.00 78.06 167 ASN A N 1
ATOM 1320 C CA . ASN A 1 167 ? 23.021 5.636 9.020 1.00 78.06 167 ASN A CA 1
ATOM 1321 C C . ASN A 1 167 ? 22.835 4.144 9.344 1.00 78.06 167 ASN A C 1
ATOM 1323 O O . ASN A 1 167 ? 23.063 3.289 8.488 1.00 78.06 167 ASN A O 1
ATOM 1327 N N . GLU A 1 168 ? 22.365 3.852 10.557 1.00 71.38 168 GLU A N 1
ATOM 1328 C CA . GLU A 1 168 ? 22.074 2.500 11.049 1.00 71.38 168 GLU A CA 1
ATOM 1329 C C . GLU A 1 168 ? 21.064 1.750 10.171 1.00 71.38 168 GLU A C 1
ATOM 1331 O O . GLU A 1 168 ? 21.221 0.558 9.917 1.00 71.38 168 GLU A O 1
ATOM 1336 N N . TYR A 1 169 ? 20.067 2.453 9.630 1.00 71.06 169 TYR A N 1
ATOM 1337 C CA . TYR A 1 169 ? 19.041 1.833 8.795 1.00 71.06 169 TYR A CA 1
ATOM 1338 C C . TYR A 1 169 ? 19.518 1.525 7.373 1.00 71.06 169 TYR A C 1
ATOM 1340 O O . TYR A 1 169 ? 18.778 0.870 6.648 1.00 71.06 169 TYR A O 1
ATOM 1348 N N . TYR A 1 170 ? 20.737 1.936 6.988 1.00 72.38 170 TYR A N 1
ATOM 1349 C CA . TYR A 1 170 ? 21.266 1.975 5.617 1.00 72.38 170 TYR A CA 1
ATOM 1350 C C . TYR A 1 170 ? 20.354 2.767 4.641 1.00 72.38 170 TYR A C 1
ATOM 1352 O O . TYR A 1 170 ? 19.130 2.778 4.768 1.00 72.38 170 TYR A O 1
ATOM 1360 N N . PRO A 1 171 ? 20.884 3.495 3.644 1.00 78.56 171 PRO A N 1
ATOM 1361 C CA . PRO A 1 171 ? 20.032 4.144 2.651 1.00 78.56 171 PRO A CA 1
ATOM 1362 C C . PRO A 1 171 ? 19.396 3.114 1.714 1.00 78.56 171 PRO A C 1
ATOM 1364 O O . PRO A 1 171 ? 20.082 2.382 0.996 1.00 78.56 171 PRO A O 1
ATOM 1367 N N . TRP A 1 172 ? 18.068 3.117 1.687 1.00 81.25 172 TRP A N 1
ATOM 1368 C CA . TRP A 1 172 ? 17.260 2.354 0.744 1.00 81.25 172 TRP A CA 1
ATOM 1369 C C . TRP A 1 172 ? 16.543 3.303 -0.217 1.00 81.25 172 TRP A C 1
ATOM 1371 O O . TRP A 1 172 ? 16.050 4.350 0.205 1.00 81.25 172 TRP A O 1
ATOM 1381 N N . GLU A 1 173 ? 16.476 2.935 -1.491 1.00 82.88 173 GLU A N 1
ATOM 1382 C CA . GLU A 1 173 ? 15.557 3.515 -2.469 1.00 82.88 173 GLU A CA 1
ATOM 1383 C C . GLU A 1 173 ? 14.278 2.680 -2.493 1.00 82.88 173 GLU A C 1
ATOM 1385 O O . GLU A 1 173 ? 14.305 1.479 -2.230 1.00 82.88 173 GLU A O 1
ATOM 1390 N N . ILE A 1 174 ? 13.153 3.319 -2.802 1.00 85.19 174 ILE A N 1
ATOM 1391 C CA . ILE A 1 174 ? 11.881 2.621 -2.976 1.00 85.19 174 ILE A CA 1
ATOM 1392 C C . ILE A 1 174 ? 11.765 2.172 -4.431 1.00 85.19 174 ILE A C 1
ATOM 1394 O O . ILE A 1 174 ? 11.814 3.010 -5.332 1.00 85.19 174 ILE A O 1
ATOM 1398 N N . SER A 1 175 ? 11.593 0.871 -4.653 1.00 79.00 175 SER A N 1
ATOM 1399 C CA . SER A 1 175 ? 11.430 0.285 -5.988 1.00 79.00 175 SER A CA 1
ATOM 1400 C C . SER A 1 175 ? 9.963 0.169 -6.398 1.00 79.00 175 SER A C 1
ATOM 1402 O O . SER A 1 175 ? 9.632 0.407 -7.559 1.00 79.00 175 SER A O 1
ATOM 1404 N N . SER A 1 176 ? 9.072 -0.154 -5.460 1.00 85.06 176 SER A N 1
ATOM 1405 C CA . SER A 1 176 ? 7.625 -0.170 -5.675 1.00 85.06 176 SER A CA 1
ATOM 1406 C C . SER A 1 176 ? 6.872 0.119 -4.377 1.00 85.06 176 SER A C 1
ATOM 1408 O O . SER A 1 176 ? 7.395 -0.051 -3.274 1.00 85.06 176 SER A O 1
ATOM 1410 N N . ILE A 1 177 ? 5.630 0.579 -4.526 1.00 90.62 177 ILE A N 1
ATOM 1411 C CA . ILE A 1 177 ? 4.657 0.645 -3.440 1.00 90.62 177 ILE A CA 1
ATOM 1412 C C . ILE A 1 177 ? 3.384 0.010 -3.977 1.00 90.62 177 ILE A C 1
ATOM 1414 O O . ILE A 1 177 ? 2.664 0.635 -4.754 1.00 90.62 177 ILE A O 1
ATOM 1418 N N . ASP A 1 178 ? 3.133 -1.238 -3.612 1.00 91.44 178 ASP A N 1
ATOM 1419 C CA . ASP A 1 178 ? 1.979 -2.004 -4.070 1.00 91.44 178 ASP A CA 1
ATOM 1420 C C . ASP A 1 178 ? 0.936 -2.092 -2.964 1.00 91.44 178 ASP A C 1
ATOM 1422 O O . ASP A 1 178 ? 1.268 -2.111 -1.781 1.00 91.44 178 ASP A O 1
ATOM 1426 N N . TYR A 1 179 ? -0.337 -2.164 -3.332 1.00 95.12 179 TYR A N 1
ATOM 1427 C CA . TYR A 1 179 ? -1.414 -2.336 -2.371 1.00 95.12 179 TYR A CA 1
ATOM 1428 C C . TYR A 1 179 ? -2.358 -3.460 -2.767 1.00 95.12 179 TYR A C 1
ATOM 1430 O O . TYR A 1 179 ? -2.506 -3.827 -3.936 1.00 95.12 179 TYR A O 1
ATOM 1438 N N . TRP A 1 180 ? -3.014 -3.994 -1.751 1.00 97.38 180 TRP A N 1
ATOM 1439 C CA . TRP A 1 180 ? -4.048 -5.005 -1.861 1.00 97.38 180 TRP A CA 1
ATOM 1440 C C . TRP A 1 180 ? -5.085 -4.743 -0.776 1.00 97.38 180 TRP A C 1
ATOM 1442 O O . TRP A 1 180 ? -4.710 -4.400 0.341 1.00 97.38 180 TRP A O 1
ATOM 1452 N N . ALA A 1 181 ? -6.369 -4.895 -1.072 1.00 97.19 181 ALA A N 1
ATOM 1453 C CA . ALA A 1 181 ? -7.417 -4.739 -0.073 1.00 97.19 181 ALA A CA 1
ATOM 1454 C C . ALA A 1 181 ? -8.523 -5.776 -0.249 1.00 97.19 181 ALA A C 1
ATOM 1456 O O . ALA A 1 181 ? -8.875 -6.150 -1.371 1.00 97.19 181 ALA A O 1
ATOM 1457 N N . PHE A 1 182 ? -9.079 -6.187 0.885 1.00 97.44 182 PHE A N 1
ATOM 1458 C CA . PHE A 1 182 ? -10.257 -7.029 1.002 1.00 97.44 182 PHE A CA 1
ATOM 1459 C C . PHE A 1 182 ? -11.321 -6.265 1.786 1.00 97.44 182 PHE A C 1
ATOM 1461 O O . PHE A 1 182 ? -11.086 -5.832 2.915 1.00 97.44 182 PHE A O 1
ATOM 1468 N N . GLY A 1 183 ? -12.467 -6.026 1.153 1.00 96.12 183 GLY A N 1
ATOM 1469 C CA . GLY A 1 183 ? -13.577 -5.289 1.756 1.00 96.12 183 GLY A CA 1
ATOM 1470 C C . GLY A 1 183 ? -14.630 -6.196 2.384 1.00 96.12 183 GLY A C 1
ATOM 1471 O O . GLY A 1 183 ? -14.685 -7.394 2.117 1.00 96.12 183 GLY A O 1
ATOM 1472 N N . SER A 1 184 ? -15.549 -5.604 3.152 1.00 95.69 184 SER A N 1
ATOM 1473 C CA . SER A 1 184 ? -16.730 -6.305 3.691 1.00 95.69 184 SER A CA 1
ATOM 1474 C C . SER A 1 184 ? -17.685 -6.814 2.605 1.00 95.69 184 SER A C 1
ATOM 1476 O O . SER A 1 184 ? -18.560 -7.624 2.876 1.00 95.69 184 SER A O 1
ATOM 1478 N N . ASP A 1 185 ? -17.536 -6.336 1.370 1.00 95.69 185 ASP A N 1
ATOM 1479 C CA . ASP A 1 185 ? -18.215 -6.846 0.178 1.00 95.69 185 ASP A CA 1
ATOM 1480 C C . ASP A 1 185 ? -17.551 -8.109 -0.400 1.00 95.69 185 ASP A C 1
ATOM 1482 O O . ASP A 1 185 ? -17.940 -8.572 -1.472 1.00 95.69 185 ASP A O 1
ATOM 1486 N N . ARG A 1 186 ? -16.548 -8.659 0.299 1.00 93.62 186 ARG A N 1
ATOM 1487 C CA . ARG A 1 186 ? -15.763 -9.843 -0.075 1.00 93.62 186 ARG A CA 1
ATOM 1488 C C . ARG A 1 186 ? -15.070 -9.722 -1.431 1.00 93.62 186 ARG A C 1
ATOM 1490 O O . ARG A 1 186 ? -14.729 -10.724 -2.060 1.00 93.62 186 ARG A O 1
ATOM 1497 N N . LYS A 1 187 ? -14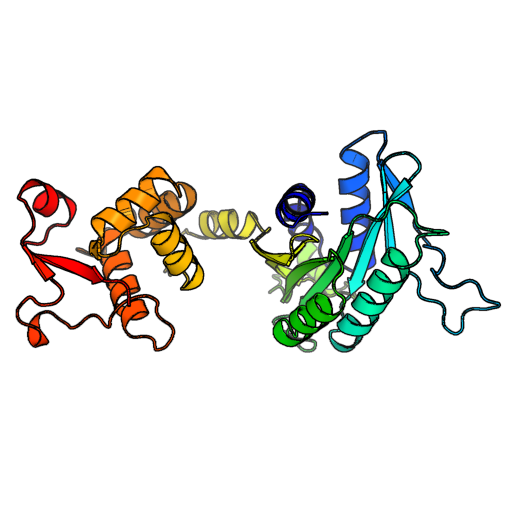.840 -8.489 -1.884 1.00 92.56 187 LYS A N 1
ATOM 1498 C CA . LYS A 1 187 ? -14.094 -8.199 -3.105 1.00 92.56 187 LYS A CA 1
ATOM 1499 C C . LYS A 1 187 ? -12.638 -7.934 -2.790 1.00 92.56 187 LYS A C 1
ATOM 1501 O O . LYS A 1 187 ? -12.297 -7.313 -1.783 1.00 92.56 187 LYS A O 1
ATOM 1506 N N . ILE A 1 188 ? -11.802 -8.393 -3.710 1.00 93.62 188 ILE A N 1
ATOM 1507 C CA . ILE A 1 188 ? -10.369 -8.161 -3.710 1.00 93.62 188 ILE A CA 1
ATOM 1508 C C . ILE A 1 188 ? -10.057 -7.102 -4.754 1.00 93.62 188 ILE A C 1
ATOM 1510 O O . ILE A 1 188 ? -10.499 -7.191 -5.899 1.00 93.62 188 ILE A O 1
ATOM 1514 N N . ILE A 1 189 ? -9.247 -6.132 -4.359 1.00 88.25 189 ILE A N 1
ATOM 1515 C CA . ILE A 1 189 ? -8.681 -5.126 -5.251 1.00 88.25 189 ILE A CA 1
ATOM 1516 C C . ILE A 1 189 ? -7.192 -4.967 -4.961 1.00 88.25 189 ILE A C 1
ATOM 1518 O O . ILE A 1 189 ? -6.702 -5.340 -3.893 1.00 88.25 189 ILE A O 1
ATOM 1522 N N . GLY A 1 190 ? -6.462 -4.396 -5.907 1.00 89.75 190 GLY A N 1
ATOM 1523 C CA . GLY A 1 190 ? -5.052 -4.108 -5.726 1.00 89.75 190 GLY A CA 1
ATOM 1524 C C . GLY A 1 190 ? -4.491 -3.282 -6.867 1.00 89.75 190 GLY A C 1
ATOM 1525 O O . GLY A 1 190 ? -5.154 -3.027 -7.873 1.00 89.75 190 GLY A O 1
ATOM 1526 N N . GLY A 1 191 ? -3.249 -2.858 -6.700 1.00 86.88 191 GLY A N 1
ATOM 1527 C CA . GLY A 1 191 ? -2.540 -2.068 -7.691 1.00 86.88 191 GLY A CA 1
ATOM 1528 C C . GLY A 1 191 ? -1.281 -1.455 -7.104 1.00 86.88 191 GLY A C 1
ATOM 1529 O O . GLY A 1 191 ? -0.742 -1.946 -6.118 1.00 86.88 191 GLY A O 1
ATOM 1530 N N . ASN A 1 192 ? -0.837 -0.356 -7.701 1.00 88.19 192 ASN A N 1
ATOM 1531 C CA . ASN A 1 192 ? 0.387 0.332 -7.319 1.00 88.19 192 ASN A CA 1
ATOM 1532 C C . ASN A 1 192 ? 0.079 1.782 -6.907 1.00 88.19 192 ASN A C 1
ATOM 1534 O O . ASN A 1 192 ? -0.711 2.468 -7.558 1.00 88.19 192 ASN A O 1
ATOM 1538 N N . LEU A 1 193 ? 0.682 2.222 -5.804 1.00 86.00 193 LEU A N 1
ATOM 1539 C CA . LEU A 1 193 ? 0.558 3.556 -5.207 1.00 86.00 193 LEU A CA 1
ATOM 1540 C C . LEU A 1 193 ? 1.725 4.474 -5.584 1.00 86.00 193 LEU A C 1
ATOM 1542 O O . LEU A 1 193 ? 1.687 5.672 -5.305 1.00 86.00 193 LEU A O 1
ATOM 1546 N N . PHE A 1 194 ? 2.777 3.924 -6.190 1.00 75.31 194 PHE A N 1
ATOM 1547 C CA . PHE A 1 194 ? 4.022 4.629 -6.412 1.00 75.31 194 PHE A CA 1
ATOM 1548 C C . PHE A 1 194 ? 3.997 5.425 -7.721 1.00 75.31 194 PHE A C 1
ATOM 1550 O O . PHE A 1 194 ? 4.193 4.877 -8.808 1.00 75.31 194 PHE A O 1
ATOM 1557 N N . LYS A 1 195 ? 3.800 6.749 -7.649 1.00 61.88 195 LYS A N 1
ATOM 1558 C CA . LYS A 1 195 ? 3.762 7.588 -8.860 1.00 61.88 195 LYS A CA 1
ATOM 1559 C C . LYS A 1 195 ? 5.162 7.846 -9.409 1.00 61.88 195 LYS A C 1
ATOM 1561 O O . LYS A 1 195 ? 5.318 7.957 -10.622 1.00 61.88 195 LYS A O 1
ATOM 1566 N N . ARG A 1 196 ? 6.204 7.899 -8.566 1.00 43.62 196 ARG A N 1
ATOM 1567 C CA . ARG A 1 196 ? 7.592 8.142 -9.017 1.00 43.62 196 ARG A CA 1
ATOM 1568 C C . ARG A 1 196 ? 8.184 7.005 -9.862 1.00 43.62 196 ARG A C 1
ATOM 1570 O O . ARG A 1 196 ? 9.106 7.285 -10.621 1.00 43.62 196 ARG A O 1
ATOM 1577 N N . TYR A 1 197 ? 7.618 5.792 -9.844 1.00 39.69 197 TYR A N 1
ATOM 1578 C CA . TYR A 1 197 ? 7.931 4.774 -10.862 1.00 39.69 197 TYR A CA 1
ATOM 1579 C C . TYR A 1 197 ? 7.633 5.295 -12.276 1.00 39.69 197 TYR A C 1
ATOM 1581 O O . TYR A 1 197 ? 8.379 5.023 -13.212 1.00 39.69 197 TYR A O 1
ATOM 1589 N N . LYS A 1 198 ? 6.593 6.130 -12.423 1.00 36.41 198 LYS A N 1
ATOM 1590 C CA . LYS A 1 198 ? 6.296 6.834 -13.673 1.00 36.41 198 LYS A CA 1
ATOM 1591 C C . LYS A 1 198 ? 7.353 7.911 -13.943 1.00 36.41 198 LYS A C 1
ATOM 1593 O O . LYS A 1 198 ? 8.013 7.866 -14.970 1.00 36.41 198 LYS A O 1
ATOM 1598 N N . ALA A 1 199 ? 7.607 8.823 -13.002 1.00 32.91 199 ALA A N 1
ATOM 1599 C CA . ALA A 1 199 ? 8.508 9.966 -13.223 1.00 32.91 199 ALA A CA 1
ATOM 1600 C C . ALA A 1 199 ? 10.010 9.618 -13.356 1.00 32.91 199 ALA A C 1
ATOM 1602 O O . ALA A 1 199 ? 10.699 10.247 -14.150 1.00 32.91 199 ALA A O 1
ATOM 1603 N N . GLN A 1 200 ? 10.545 8.629 -12.627 1.00 34.47 200 GLN A N 1
ATOM 1604 C CA . GLN A 1 200 ? 11.939 8.177 -12.787 1.00 34.47 200 GLN A CA 1
ATOM 1605 C C . GLN A 1 200 ? 12.141 7.331 -14.050 1.00 34.47 200 GLN A C 1
ATOM 1607 O O . GLN A 1 200 ? 13.228 7.393 -14.621 1.00 34.47 200 GLN A O 1
ATOM 1612 N N . MET A 1 201 ? 11.113 6.621 -14.537 1.00 34.03 201 MET A N 1
ATOM 1613 C CA . MET A 1 201 ? 11.139 6.082 -15.901 1.00 34.03 201 MET A CA 1
ATOM 1614 C C . MET A 1 201 ? 11.215 7.204 -16.939 1.00 34.03 201 MET A C 1
ATOM 1616 O O . MET A 1 201 ? 11.974 7.078 -17.888 1.00 34.03 201 MET A O 1
ATOM 1620 N N . TYR A 1 202 ? 10.490 8.311 -16.758 1.00 36.56 202 TYR A N 1
ATOM 1621 C CA . TYR A 1 202 ? 10.530 9.428 -17.709 1.00 36.56 202 TYR A CA 1
ATOM 1622 C C . TYR A 1 202 ? 11.805 10.286 -17.607 1.00 36.56 202 TYR A C 1
ATOM 1624 O O . TYR A 1 202 ? 12.283 10.770 -18.626 1.00 36.56 202 TYR A O 1
ATOM 1632 N N . ALA A 1 203 ? 12.399 10.437 -16.417 1.00 32.12 203 ALA A N 1
ATOM 1633 C CA . ALA A 1 203 ? 13.559 11.308 -16.193 1.00 32.12 203 ALA A CA 1
ATOM 1634 C C . ALA A 1 203 ? 14.937 10.635 -16.381 1.00 32.12 203 ALA A C 1
ATOM 1636 O O . ALA A 1 203 ? 15.921 11.342 -16.564 1.00 32.12 203 ALA A O 1
ATOM 1637 N N . LYS A 1 204 ? 15.047 9.294 -16.350 1.00 32.50 204 LYS A N 1
ATOM 1638 C CA . LYS A 1 204 ? 16.309 8.573 -16.653 1.00 32.50 204 LYS A CA 1
ATOM 1639 C C . LYS A 1 204 ? 16.483 8.211 -18.138 1.00 32.50 204 LYS A C 1
ATOM 1641 O O . LYS A 1 204 ? 17.478 7.585 -18.485 1.00 32.50 204 LYS A O 1
ATOM 1646 N N . ASN A 1 205 ? 15.564 8.610 -19.018 1.00 36.94 205 ASN A N 1
ATOM 1647 C CA . ASN A 1 205 ? 15.589 8.262 -20.444 1.00 36.94 205 ASN A CA 1
ATOM 1648 C C . ASN A 1 205 ? 16.358 9.259 -21.321 1.00 36.94 205 ASN A C 1
ATOM 1650 O O . ASN A 1 205 ? 15.934 9.590 -22.426 1.00 36.94 205 ASN A O 1
ATOM 1654 N N . GLU A 1 206 ? 17.549 9.649 -20.878 1.00 35.75 206 GLU A N 1
ATOM 1655 C CA . GLU A 1 206 ? 18.632 9.925 -21.816 1.00 35.75 206 GLU A CA 1
ATOM 1656 C C . GLU A 1 206 ? 19.437 8.626 -21.971 1.00 35.75 206 GLU A C 1
ATOM 1658 O O . GLU A 1 206 ? 20.377 8.352 -21.236 1.00 35.75 206 GLU A O 1
ATOM 1663 N N . ASN A 1 207 ? 19.025 7.822 -22.956 1.00 36.94 207 ASN A N 1
ATOM 1664 C CA . ASN A 1 207 ? 19.683 6.621 -23.488 1.00 36.94 207 ASN A CA 1
ATOM 1665 C C . ASN A 1 207 ? 19.505 5.250 -22.785 1.00 36.94 207 ASN A C 1
ATOM 1667 O O . ASN A 1 207 ? 20.069 4.963 -21.735 1.00 36.94 207 ASN A O 1
ATOM 1671 N N . LYS A 1 208 ? 18.908 4.3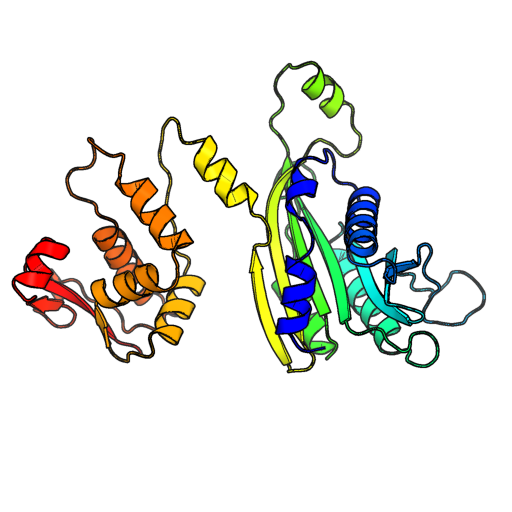51 -23.595 1.00 38.12 208 LYS A N 1
ATOM 1672 C CA . LYS A 1 208 ? 18.991 2.872 -23.674 1.00 38.12 208 LYS A CA 1
ATOM 1673 C C . LYS A 1 208 ? 17.901 2.034 -22.977 1.00 38.12 208 LYS A C 1
ATOM 1675 O O . LYS A 1 208 ? 17.915 1.794 -21.780 1.00 38.12 208 LYS A O 1
ATOM 1680 N N . ASP A 1 209 ? 17.029 1.502 -23.843 1.00 42.56 209 ASP A N 1
ATOM 1681 C CA . ASP A 1 209 ? 16.162 0.324 -23.690 1.00 42.56 209 ASP A CA 1
ATOM 1682 C C . ASP A 1 209 ? 15.133 0.332 -22.544 1.00 42.56 209 ASP A C 1
ATOM 1684 O O . ASP A 1 209 ? 15.146 -0.498 -21.635 1.00 42.56 209 ASP A O 1
ATOM 1688 N N . VAL A 1 210 ? 14.119 1.192 -22.682 1.00 43.28 210 VAL A N 1
ATOM 1689 C CA . VAL A 1 210 ? 12.832 1.010 -21.995 1.00 43.28 210 VAL A CA 1
ATOM 1690 C C . VAL A 1 210 ? 12.162 -0.256 -22.523 1.00 43.28 210 VAL A C 1
ATOM 1692 O O . VAL A 1 210 ? 11.581 -0.280 -23.610 1.00 43.28 210 VAL A O 1
ATOM 1695 N N . LYS A 1 211 ? 12.202 -1.333 -21.741 1.00 51.44 211 LYS A N 1
ATOM 1696 C CA . LYS A 1 211 ? 11.387 -2.517 -22.008 1.00 51.44 211 LYS A CA 1
ATOM 1697 C C . LYS A 1 211 ? 9.970 -2.236 -21.503 1.00 51.44 211 LYS A C 1
ATOM 1699 O O . LYS A 1 211 ? 9.664 -2.481 -20.340 1.00 51.44 211 LYS A O 1
ATOM 1704 N N . ILE A 1 212 ? 9.098 -1.690 -22.356 1.00 62.97 212 ILE A N 1
ATOM 1705 C CA . ILE A 1 212 ? 7.662 -1.654 -22.043 1.00 62.97 212 ILE A CA 1
ATOM 1706 C C . ILE A 1 212 ? 7.204 -3.093 -21.794 1.00 62.97 212 ILE A C 1
ATOM 1708 O O . ILE A 1 212 ? 7.417 -3.976 -22.630 1.00 62.97 212 ILE A O 1
ATOM 1712 N N . GLN A 1 213 ? 6.537 -3.327 -20.664 1.00 67.25 213 GLN A N 1
ATOM 1713 C CA . GLN A 1 213 ? 5.854 -4.583 -20.379 1.00 67.25 213 GLN A CA 1
ATOM 1714 C C . GLN A 1 213 ? 4.409 -4.306 -19.950 1.00 67.25 213 GLN A C 1
ATOM 1716 O O . GLN A 1 213 ? 4.163 -3.827 -18.845 1.00 67.25 213 GLN A O 1
ATOM 1721 N N . ILE A 1 214 ? 3.445 -4.608 -20.825 1.00 81.75 214 ILE A N 1
ATOM 1722 C CA . ILE A 1 214 ? 2.043 -4.781 -20.418 1.00 81.75 214 ILE A CA 1
ATOM 1723 C C . ILE A 1 214 ? 1.973 -6.119 -19.668 1.00 81.75 214 ILE A C 1
ATOM 1725 O O . ILE A 1 214 ? 2.395 -7.148 -20.205 1.00 81.75 214 ILE A O 1
ATOM 1729 N N . SER A 1 215 ? 1.521 -6.119 -18.413 1.00 81.81 215 SER A N 1
ATOM 1730 C CA . SER A 1 215 ? 1.420 -7.340 -17.598 1.00 81.81 215 SER A CA 1
ATOM 1731 C C . SER A 1 215 ? 0.240 -8.220 -18.041 1.00 81.81 215 SER A C 1
ATOM 1733 O O . SER A 1 215 ? -0.616 -7.763 -18.798 1.00 81.81 215 SER A O 1
ATOM 1735 N N . ASN A 1 216 ? 0.206 -9.487 -17.617 1.00 83.88 216 ASN A N 1
ATOM 1736 C CA . ASN A 1 216 ? -0.915 -10.381 -17.944 1.00 83.88 216 ASN A CA 1
ATOM 1737 C C . ASN A 1 216 ? -2.216 -9.880 -17.312 1.00 83.88 216 ASN A C 1
ATOM 1739 O O . ASN A 1 216 ? -3.231 -9.787 -17.990 1.00 83.88 216 ASN A O 1
ATOM 1743 N N . GLU A 1 217 ? -2.150 -9.432 -16.061 1.00 82.38 217 GLU A N 1
ATOM 1744 C CA . GLU A 1 217 ? -3.289 -8.905 -15.309 1.00 82.38 217 GLU A CA 1
ATOM 1745 C C . GLU A 1 217 ? -3.885 -7.675 -16.004 1.00 82.38 217 GLU A C 1
ATOM 1747 O O . GLU A 1 217 ? -5.099 -7.483 -16.032 1.00 82.38 217 GLU A O 1
ATOM 1752 N N . LYS A 1 218 ? -3.036 -6.834 -16.614 1.00 84.94 218 LYS A N 1
ATOM 1753 C CA . LYS A 1 218 ? -3.508 -5.677 -17.381 1.00 84.94 218 LYS A CA 1
ATOM 1754 C C . LYS A 1 218 ? -4.177 -6.092 -18.691 1.00 84.94 218 LYS A C 1
ATOM 1756 O O . LYS A 1 218 ? -5.154 -5.457 -19.076 1.00 84.94 218 LYS A O 1
ATOM 1761 N N . ILE A 1 219 ? -3.678 -7.135 -19.358 1.00 90.50 219 ILE A N 1
ATOM 1762 C CA . ILE A 1 219 ? -4.319 -7.701 -20.555 1.00 90.50 219 ILE A CA 1
ATOM 1763 C C . ILE A 1 219 ? -5.701 -8.243 -20.195 1.00 90.50 219 ILE A C 1
ATOM 1765 O O . ILE A 1 219 ? -6.678 -7.891 -20.845 1.00 90.50 219 ILE A O 1
ATOM 1769 N N . GLU A 1 220 ? -5.789 -9.025 -19.124 1.00 89.81 220 GLU A N 1
ATOM 1770 C CA . GLU A 1 220 ? -7.041 -9.598 -18.620 1.00 89.81 220 GLU A CA 1
ATOM 1771 C C . GLU A 1 220 ? -8.055 -8.522 -18.255 1.00 89.81 220 GLU A C 1
ATOM 1773 O O . GLU A 1 220 ? -9.218 -8.604 -18.644 1.00 89.81 220 GLU A O 1
ATOM 1778 N N . LEU A 1 221 ? -7.610 -7.474 -17.557 1.00 85.44 221 LEU A N 1
ATOM 1779 C CA . LEU A 1 221 ? -8.461 -6.342 -17.217 1.00 85.44 221 LEU A CA 1
ATOM 1780 C C . LEU A 1 221 ? -9.036 -5.675 -18.472 1.00 85.44 221 LEU A C 1
ATOM 1782 O O . LEU A 1 221 ? -10.231 -5.399 -18.507 1.00 85.44 221 LEU A O 1
ATOM 1786 N N . VAL A 1 222 ? -8.206 -5.420 -19.488 1.00 90.81 222 VAL A N 1
ATOM 1787 C CA . VAL A 1 222 ? -8.652 -4.782 -20.736 1.00 90.81 222 VAL A CA 1
ATOM 1788 C C . VAL A 1 222 ? -9.622 -5.688 -21.496 1.00 90.81 222 VAL A C 1
ATOM 1790 O O . VAL A 1 222 ? -10.696 -5.221 -21.860 1.00 90.81 222 VAL A O 1
ATOM 1793 N N . ILE A 1 223 ? -9.311 -6.980 -21.653 1.00 93.12 223 ILE A N 1
ATOM 1794 C CA . ILE A 1 223 ? -10.198 -7.959 -22.311 1.00 93.12 223 ILE A CA 1
ATOM 1795 C C . ILE A 1 223 ? -11.575 -7.981 -21.634 1.00 93.12 223 ILE A C 1
ATOM 1797 O O . ILE A 1 223 ? -12.600 -7.814 -22.294 1.00 93.12 223 ILE A O 1
ATOM 1801 N N . ASN A 1 224 ? -11.599 -8.104 -20.305 1.00 88.69 224 ASN A N 1
ATOM 1802 C CA . ASN A 1 224 ? -12.842 -8.144 -19.535 1.00 88.69 224 ASN A CA 1
ATOM 1803 C C . ASN A 1 224 ? -13.651 -6.845 -19.646 1.00 88.69 224 ASN A C 1
ATOM 1805 O O . ASN A 1 224 ? -14.875 -6.869 -19.557 1.00 88.69 224 ASN A O 1
ATOM 1809 N N . LYS A 1 225 ? -12.981 -5.700 -19.815 1.00 89.75 225 LYS A N 1
ATOM 1810 C CA . LYS A 1 225 ? -13.640 -4.398 -19.959 1.00 89.75 225 LYS A CA 1
ATOM 1811 C C . LYS A 1 225 ? -14.153 -4.131 -21.370 1.00 89.75 225 LYS A C 1
ATOM 1813 O O . LYS A 1 225 ? -15.167 -3.455 -21.500 1.00 89.75 225 LYS A O 1
ATOM 1818 N N . MET A 1 226 ? -13.474 -4.646 -22.394 1.00 93.19 226 MET A N 1
ATOM 1819 C CA . MET A 1 226 ? -13.934 -4.564 -23.782 1.00 93.19 226 MET A CA 1
ATOM 1820 C C . MET A 1 226 ? -15.228 -5.356 -23.984 1.00 93.19 226 MET A C 1
ATOM 1822 O O . MET A 1 226 ? -16.082 -4.925 -24.750 1.00 93.19 226 MET A O 1
ATOM 1826 N N . GLY A 1 227 ? -15.384 -6.489 -23.285 1.00 89.31 227 GLY A N 1
ATOM 1827 C CA . GLY A 1 227 ? -16.598 -7.306 -23.357 1.00 89.31 227 GLY A CA 1
ATOM 1828 C C . GLY A 1 227 ? -16.854 -7.896 -24.748 1.00 89.31 227 GLY A C 1
ATOM 1829 O O . GLY A 1 227 ? -18.007 -8.089 -25.122 1.00 89.31 227 GLY A O 1
ATOM 1830 N N . LEU A 1 228 ? -15.790 -8.129 -25.524 1.00 92.06 228 LEU A N 1
ATOM 1831 C CA . LEU A 1 228 ? -15.848 -8.689 -26.873 1.00 92.06 228 LEU A CA 1
ATOM 1832 C C . LEU A 1 228 ? -15.373 -10.141 -26.858 1.00 92.06 228 LEU A C 1
ATOM 1834 O O . LEU A 1 228 ? -14.239 -10.390 -26.454 1.00 92.06 228 LEU A O 1
ATOM 1838 N N . ASP A 1 229 ? -16.193 -11.062 -27.368 1.00 91.81 229 ASP A N 1
ATOM 1839 C CA . ASP A 1 229 ? -15.855 -12.491 -27.512 1.00 91.81 229 ASP A CA 1
ATOM 1840 C C . ASP A 1 229 ? -14.701 -12.732 -28.508 1.00 91.81 229 ASP A C 1
ATOM 1842 O O . ASP A 1 229 ? -13.940 -13.700 -28.405 1.00 91.81 229 ASP A O 1
ATOM 1846 N N . GLU A 1 230 ? -14.547 -11.816 -29.465 1.00 93.69 230 GLU A N 1
ATOM 1847 C CA . GLU A 1 230 ? -13.508 -11.800 -30.489 1.00 93.69 230 GLU A CA 1
ATOM 1848 C C . GLU A 1 230 ? -13.075 -10.354 -30.764 1.00 93.69 230 GLU A C 1
ATOM 1850 O O . GLU A 1 230 ? -13.917 -9.465 -30.879 1.00 93.69 230 GLU A O 1
ATOM 1855 N N . PHE A 1 231 ? -11.766 -10.106 -30.860 1.00 94.88 231 PHE A N 1
ATOM 1856 C CA . PHE A 1 231 ? -11.219 -8.766 -31.077 1.00 94.88 231 PHE A CA 1
ATOM 1857 C C . PHE A 1 231 ? -9.868 -8.789 -31.803 1.00 94.88 231 PHE A C 1
ATOM 1859 O O . PHE A 1 231 ? -9.135 -9.780 -31.801 1.00 94.88 231 PHE A O 1
ATOM 1866 N N . THR A 1 232 ? -9.506 -7.664 -32.410 1.00 93.44 232 THR A N 1
ATOM 1867 C CA . THR A 1 232 ? -8.212 -7.435 -33.061 1.00 93.44 232 THR A CA 1
ATOM 1868 C C . THR A 1 232 ? -7.282 -6.600 -32.182 1.00 93.44 232 THR A C 1
ATOM 1870 O O . THR A 1 232 ? -7.682 -5.987 -31.191 1.00 93.44 232 THR A O 1
ATOM 1873 N N . VAL A 1 233 ? -6.009 -6.503 -32.571 1.00 91.56 233 VAL A N 1
ATOM 1874 C CA . VAL A 1 233 ? -5.079 -5.572 -31.909 1.00 91.56 233 VAL A CA 1
ATOM 1875 C C . VAL A 1 233 ? -5.529 -4.105 -32.008 1.00 91.56 233 VAL A C 1
ATOM 1877 O O . VAL A 1 233 ? -5.174 -3.317 -31.133 1.00 91.56 233 VAL A O 1
ATOM 1880 N N . LEU A 1 234 ? -6.314 -3.730 -33.028 1.00 92.06 234 LEU A N 1
ATOM 1881 C CA . LEU A 1 234 ? -6.846 -2.370 -33.153 1.00 92.06 234 LEU A CA 1
ATOM 1882 C C . LEU A 1 234 ? -7.917 -2.098 -32.103 1.00 92.06 234 LEU A C 1
ATOM 1884 O O . LEU A 1 234 ? -7.832 -1.068 -31.450 1.00 92.06 234 LEU A O 1
ATOM 1888 N N . ASP A 1 235 ? -8.837 -3.034 -31.869 1.00 93.88 235 ASP A N 1
ATOM 1889 C CA . ASP A 1 235 ? -9.868 -2.892 -30.831 1.00 93.88 235 ASP A CA 1
ATOM 1890 C C . ASP A 1 235 ? -9.231 -2.749 -29.443 1.00 93.88 235 ASP A C 1
ATOM 1892 O O . ASP A 1 235 ? -9.607 -1.894 -28.641 1.00 93.88 235 ASP A O 1
ATOM 1896 N N . PHE A 1 236 ? -8.194 -3.551 -29.183 1.00 94.12 236 PHE A N 1
ATOM 1897 C CA . PHE A 1 236 ? -7.432 -3.485 -27.940 1.00 94.12 236 PHE A CA 1
ATOM 1898 C C . PHE A 1 236 ? -6.682 -2.151 -27.792 1.00 94.12 236 PHE A C 1
ATOM 1900 O O . PHE A 1 236 ? -6.642 -1.566 -26.708 1.00 94.12 236 PHE A O 1
ATOM 1907 N N . TYR A 1 237 ? -6.083 -1.655 -28.878 1.00 91.44 237 TYR A N 1
ATOM 1908 C CA . TYR A 1 237 ? -5.394 -0.366 -28.886 1.00 91.44 237 TYR A CA 1
ATOM 1909 C C . TYR A 1 237 ? -6.361 0.811 -28.741 1.00 91.44 237 TYR A C 1
ATOM 1911 O O . TYR A 1 237 ? -6.069 1.729 -27.981 1.00 91.44 237 TYR A O 1
ATOM 1919 N N . ASP A 1 238 ? -7.511 0.779 -29.412 1.00 92.12 238 ASP A N 1
ATOM 1920 C CA . ASP A 1 238 ? -8.528 1.828 -29.337 1.00 92.12 238 ASP A CA 1
ATOM 1921 C C . ASP A 1 238 ? -9.137 1.888 -27.928 1.00 92.12 238 ASP A C 1
ATOM 1923 O O . ASP A 1 238 ? -9.248 2.972 -27.357 1.00 92.12 238 ASP A O 1
ATOM 1927 N N . TYR A 1 239 ? -9.367 0.739 -27.275 1.00 93.50 239 TYR A N 1
ATOM 1928 C CA . TYR A 1 239 ? -9.742 0.727 -25.859 1.00 93.50 239 TYR A CA 1
ATOM 1929 C C . TYR A 1 239 ? -8.687 1.413 -24.977 1.00 93.50 239 TYR A C 1
ATOM 1931 O O . TYR A 1 239 ? -9.035 2.242 -24.132 1.00 93.50 239 TYR A O 1
ATOM 1939 N N . ILE A 1 240 ? -7.399 1.088 -25.165 1.00 90.56 240 ILE A N 1
ATOM 1940 C CA . ILE A 1 240 ? -6.300 1.728 -24.423 1.00 90.56 240 ILE A CA 1
ATOM 1941 C C . ILE A 1 240 ? -6.282 3.232 -24.685 1.00 90.56 240 ILE A C 1
ATOM 1943 O O . ILE A 1 240 ? -6.126 4.022 -23.755 1.00 90.56 240 ILE A O 1
ATOM 1947 N N . LYS A 1 241 ? -6.451 3.630 -25.943 1.00 87.25 241 LYS A N 1
ATOM 1948 C CA . LYS A 1 241 ? -6.429 5.026 -26.356 1.00 87.25 241 LYS A CA 1
ATOM 1949 C C . LYS A 1 241 ? -7.526 5.837 -25.667 1.00 87.25 241 LYS A C 1
ATOM 1951 O O . LYS A 1 241 ? -7.259 6.938 -25.186 1.00 87.25 241 LYS A O 1
ATOM 1956 N N . ASP A 1 242 ? -8.723 5.271 -25.577 1.00 89.06 242 ASP A N 1
ATOM 1957 C CA . ASP A 1 242 ? -9.893 5.973 -25.056 1.00 89.06 242 ASP A CA 1
ATOM 1958 C C . ASP A 1 242 ? -9.967 5.945 -23.520 1.00 89.06 242 ASP A C 1
ATOM 1960 O O . ASP A 1 242 ? -10.442 6.902 -22.905 1.00 89.06 242 ASP A O 1
ATOM 1964 N N . ASN A 1 243 ? -9.456 4.884 -22.881 1.00 83.12 243 ASN A N 1
ATOM 1965 C CA . ASN A 1 243 ? -9.685 4.623 -21.453 1.00 83.12 243 ASN A CA 1
ATOM 1966 C C . ASN A 1 243 ? -8.412 4.602 -20.593 1.00 83.12 243 ASN A C 1
ATOM 1968 O O . ASN A 1 243 ? -8.490 4.709 -19.371 1.00 83.12 243 ASN A O 1
ATOM 1972 N N . GLU A 1 244 ? -7.232 4.468 -21.195 1.00 79.00 244 GLU A N 1
ATOM 1973 C CA . GLU A 1 244 ? -5.966 4.214 -20.497 1.00 79.00 244 GLU A CA 1
ATOM 1974 C C . GLU A 1 244 ? -4.875 5.188 -20.969 1.00 79.00 244 GLU A C 1
ATOM 1976 O O . GLU A 1 244 ? -3.790 4.780 -21.388 1.00 79.00 244 GLU A O 1
ATOM 1981 N N . LYS A 1 245 ? -5.151 6.497 -20.870 1.00 76.06 245 LYS A N 1
ATOM 1982 C CA . LYS A 1 245 ? -4.269 7.586 -21.346 1.00 76.06 245 LYS A CA 1
ATOM 1983 C C . LYS A 1 245 ? -2.811 7.449 -20.894 1.00 76.06 245 LYS A C 1
ATOM 1985 O O . LYS A 1 245 ? -1.902 7.650 -21.685 1.00 76.06 245 LYS A O 1
ATOM 1990 N N . ASP A 1 246 ? -2.591 7.026 -19.651 1.00 70.12 246 ASP A N 1
ATOM 1991 C CA . ASP A 1 246 ? -1.249 6.786 -19.106 1.00 70.12 246 ASP A CA 1
ATOM 1992 C C . ASP A 1 246 ? -0.514 5.632 -19.807 1.00 70.12 246 ASP A C 1
ATOM 1994 O O . ASP A 1 246 ? 0.690 5.698 -20.038 1.00 70.12 246 ASP A O 1
ATOM 1998 N N . LEU A 1 247 ? -1.223 4.557 -20.161 1.00 76.12 247 LEU A N 1
ATOM 1999 C CA . LEU A 1 247 ? -0.637 3.444 -20.904 1.00 76.12 247 LEU A CA 1
ATOM 2000 C C . LEU A 1 247 ? -0.380 3.828 -22.364 1.00 76.12 247 LEU A C 1
ATOM 2002 O O . LEU A 1 247 ? 0.644 3.421 -22.914 1.00 76.12 247 LEU A O 1
ATOM 2006 N N . LEU A 1 248 ? -1.273 4.618 -22.965 1.00 80.56 248 LEU A N 1
ATOM 2007 C CA . LEU A 1 248 ? -1.090 5.166 -24.307 1.00 80.56 248 LEU A CA 1
ATOM 2008 C C . LEU A 1 248 ? 0.171 6.039 -24.376 1.00 80.56 248 LEU A C 1
ATOM 2010 O O . LEU A 1 248 ? 1.040 5.775 -25.200 1.00 80.56 248 LEU A O 1
ATOM 2014 N N . GLU A 1 249 ? 0.328 6.997 -23.459 1.00 73.88 249 GLU A N 1
ATOM 2015 C CA . GLU A 1 249 ? 1.513 7.862 -23.391 1.00 73.88 249 GLU A CA 1
ATOM 2016 C C . GLU A 1 249 ? 2.808 7.058 -23.221 1.00 73.88 249 GLU A C 1
ATOM 2018 O O . GLU A 1 249 ? 3.814 7.362 -23.864 1.00 73.88 249 GLU A O 1
ATOM 2023 N N . ARG A 1 250 ? 2.790 5.992 -22.406 1.00 72.56 250 ARG A N 1
ATOM 2024 C CA . ARG A 1 250 ? 3.933 5.074 -22.246 1.00 72.56 250 ARG A CA 1
ATOM 2025 C C . ARG A 1 250 ? 4.284 4.385 -23.554 1.00 72.56 250 ARG A C 1
ATOM 2027 O O . ARG A 1 250 ? 5.457 4.357 -23.917 1.00 72.56 250 ARG A O 1
ATOM 2034 N N . LEU A 1 251 ? 3.280 3.810 -24.221 1.00 76.94 251 LEU A N 1
ATOM 2035 C CA . LEU A 1 251 ? 3.431 3.128 -25.503 1.00 76.94 251 LEU A CA 1
ATOM 2036 C C . LEU A 1 251 ? 4.009 4.079 -26.545 1.00 76.94 251 LEU A C 1
ATOM 2038 O O . LEU A 1 251 ? 5.060 3.784 -27.107 1.00 76.94 251 LEU A O 1
ATOM 2042 N N . ASP A 1 252 ? 3.392 5.238 -26.739 1.00 74.62 252 ASP A N 1
ATOM 2043 C CA . ASP A 1 252 ? 3.857 6.220 -27.711 1.00 74.62 252 ASP A CA 1
ATOM 2044 C C . ASP A 1 252 ? 5.285 6.674 -27.380 1.00 74.62 252 ASP A C 1
ATOM 2046 O O . ASP A 1 252 ? 6.163 6.605 -28.237 1.00 74.62 252 ASP A O 1
ATOM 2050 N N . SER A 1 253 ? 5.582 6.996 -26.119 1.00 69.94 253 SER A N 1
ATOM 2051 C CA . SER A 1 253 ? 6.916 7.457 -25.705 1.00 69.94 253 SER A CA 1
ATOM 2052 C C . SER A 1 253 ? 8.042 6.462 -26.010 1.00 69.94 253 SER A C 1
ATOM 2054 O O . SER A 1 253 ? 9.119 6.881 -26.435 1.00 69.94 253 SER A O 1
ATOM 2056 N N . ALA A 1 254 ? 7.840 5.149 -25.836 1.00 67.12 254 ALA A N 1
ATOM 2057 C CA . ALA A 1 254 ? 8.916 4.193 -26.135 1.00 67.12 254 ALA A CA 1
ATOM 2058 C C . ALA A 1 254 ? 9.100 3.913 -27.630 1.00 67.12 254 ALA A C 1
ATOM 2060 O O . ALA A 1 254 ? 10.144 3.387 -28.019 1.00 67.12 254 ALA A O 1
ATOM 2061 N N . PHE A 1 255 ? 8.110 4.247 -28.459 1.00 70.06 255 PHE A N 1
ATOM 2062 C CA . PHE A 1 255 ? 8.163 4.024 -29.903 1.00 70.06 255 PHE A CA 1
ATOM 2063 C C . PHE A 1 255 ? 8.319 5.332 -30.712 1.00 70.06 255 PHE A C 1
ATOM 2065 O O . PHE A 1 255 ? 8.538 5.259 -31.918 1.00 70.06 255 PHE A O 1
ATOM 2072 N N . MET A 1 256 ? 8.295 6.511 -30.067 1.00 56.66 256 MET A N 1
ATOM 2073 C CA . MET A 1 256 ? 8.469 7.844 -30.682 1.00 56.66 256 MET A CA 1
ATOM 2074 C C . MET A 1 256 ? 9.937 8.244 -30.941 1.00 56.66 256 MET A C 1
ATOM 2076 O O . MET A 1 256 ? 10.185 9.048 -31.831 1.00 56.66 256 MET A O 1
ATOM 2080 N N . ASN A 1 257 ? 10.921 7.664 -30.236 1.00 50.56 257 ASN A N 1
ATOM 2081 C CA . ASN A 1 257 ? 12.333 8.106 -30.286 1.00 50.56 257 ASN A CA 1
ATOM 2082 C C . ASN A 1 257 ? 13.316 7.152 -30.994 1.00 50.56 257 ASN A C 1
ATOM 2084 O O . ASN A 1 257 ? 14.531 7.304 -30.865 1.00 50.56 257 ASN A O 1
ATOM 2088 N N . SER A 1 258 ? 12.849 6.150 -31.744 1.00 47.59 258 SER A N 1
ATOM 2089 C CA . SER A 1 258 ? 13.757 5.232 -32.442 1.00 47.59 258 SER A CA 1
ATOM 2090 C 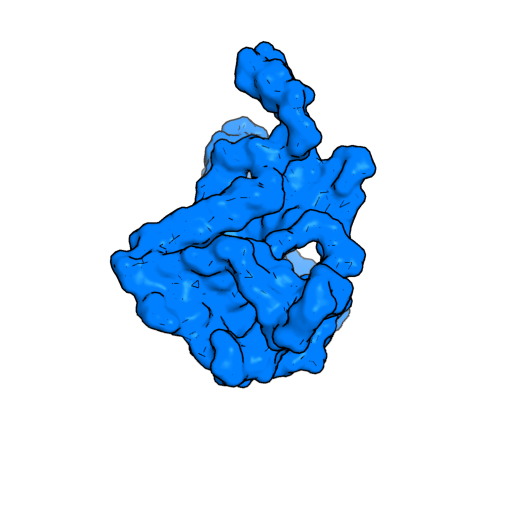C . SER A 1 258 ? 13.859 5.534 -33.937 1.00 47.59 258 SER A C 1
ATOM 2092 O O . SER A 1 258 ? 13.322 4.788 -34.755 1.00 47.59 258 SER A O 1
ATOM 2094 N N . GLU A 1 259 ? 14.654 6.541 -34.313 1.00 44.56 259 GLU A N 1
ATOM 2095 C CA . GLU A 1 259 ? 15.161 6.665 -35.697 1.00 44.56 259 GLU A CA 1
ATOM 2096 C C . GLU A 1 259 ? 15.909 5.385 -36.148 1.00 44.56 259 GLU A C 1
ATOM 2098 O O . GLU A 1 259 ? 16.019 5.097 -37.337 1.00 44.56 259 GLU A O 1
ATOM 2103 N N . ASN A 1 260 ? 16.333 4.544 -35.192 1.00 43.28 260 ASN A N 1
ATOM 2104 C CA . ASN A 1 260 ? 17.131 3.337 -35.417 1.00 43.28 260 ASN A CA 1
ATOM 2105 C C . ASN A 1 260 ? 16.379 1.989 -35.363 1.00 43.28 260 ASN A C 1
ATOM 2107 O O . ASN A 1 260 ? 17.015 0.947 -35.521 1.00 43.28 260 ASN A O 1
ATOM 2111 N N . LYS A 1 261 ? 15.049 1.946 -35.184 1.00 48.72 261 LYS A N 1
ATOM 2112 C CA . LYS A 1 261 ? 14.271 0.693 -35.333 1.00 48.72 261 LYS A CA 1
ATOM 2113 C C . LYS A 1 261 ? 13.211 0.864 -36.414 1.00 48.72 261 LYS A C 1
ATOM 2115 O O . LYS A 1 261 ? 12.049 1.140 -36.131 1.00 48.72 261 LYS A O 1
ATOM 2120 N N . LYS A 1 262 ? 13.616 0.669 -37.673 1.00 47.16 262 LYS A N 1
ATOM 2121 C CA . LYS A 1 262 ? 12.694 0.546 -38.813 1.00 47.16 262 LYS A CA 1
ATOM 2122 C C . LYS A 1 262 ? 11.581 -0.466 -38.478 1.00 47.16 262 LYS A C 1
ATOM 2124 O O . LYS A 1 262 ? 11.831 -1.666 -38.455 1.00 47.16 262 LYS A O 1
ATOM 2129 N N . GLY A 1 263 ? 10.359 0.018 -38.240 1.00 55.22 263 GLY A N 1
ATOM 2130 C CA . GLY A 1 263 ? 9.126 -0.768 -38.384 1.00 55.22 263 GLY A CA 1
ATOM 2131 C C . GLY A 1 263 ? 8.474 -1.380 -37.135 1.00 55.22 263 GLY A C 1
ATOM 2132 O O . GLY A 1 263 ? 7.485 -2.092 -37.295 1.00 55.22 263 GLY A O 1
ATOM 2133 N N . TYR A 1 264 ? 8.943 -1.130 -35.907 1.00 64.12 264 TYR A N 1
ATOM 2134 C CA . TYR A 1 264 ? 8.305 -1.698 -34.703 1.00 64.12 264 TYR A CA 1
ATOM 2135 C C . TYR A 1 264 ? 7.430 -0.663 -33.976 1.00 64.12 264 TYR A C 1
ATOM 2137 O O . TYR A 1 264 ? 7.937 0.172 -33.235 1.00 64.12 264 TYR A O 1
ATOM 2145 N N . SER A 1 265 ? 6.117 -0.701 -34.232 1.00 75.94 265 SER A N 1
ATOM 2146 C CA . SER A 1 265 ? 5.114 0.238 -33.701 1.00 75.94 265 SER A CA 1
ATOM 2147 C C . SER A 1 265 ? 4.492 -0.233 -32.371 1.00 75.94 265 SER A C 1
ATOM 2149 O O . SER A 1 265 ? 4.581 -1.426 -32.048 1.00 75.94 265 SER A O 1
ATOM 2151 N N . PRO A 1 266 ? 3.780 0.649 -31.633 1.00 80.25 266 PRO A N 1
ATOM 2152 C CA . PRO A 1 266 ? 2.957 0.248 -30.489 1.00 80.25 266 PRO A CA 1
ATOM 2153 C C . PRO A 1 266 ? 2.010 -0.917 -30.806 1.00 80.25 266 PRO A C 1
ATOM 2155 O O . PRO A 1 266 ? 1.895 -1.860 -30.026 1.00 80.25 266 PRO A O 1
ATOM 2158 N N . LEU A 1 267 ? 1.389 -0.901 -31.989 1.00 85.56 267 LEU A N 1
ATOM 2159 C CA . LEU A 1 267 ? 0.488 -1.958 -32.451 1.00 85.56 267 LEU A CA 1
ATOM 2160 C C . LEU A 1 267 ? 1.219 -3.295 -32.645 1.00 85.56 267 LEU A C 1
ATOM 2162 O O . LEU A 1 267 ? 0.721 -4.334 -32.216 1.00 85.56 267 LEU A O 1
ATOM 2166 N N . ASN A 1 268 ? 2.426 -3.283 -33.217 1.00 80.81 268 ASN A N 1
ATOM 2167 C CA . ASN A 1 268 ? 3.237 -4.497 -33.376 1.00 80.81 268 ASN A CA 1
ATOM 2168 C C . ASN A 1 268 ? 3.640 -5.081 -32.019 1.00 80.81 268 ASN A C 1
ATOM 2170 O O . ASN A 1 268 ? 3.597 -6.297 -31.817 1.00 80.81 268 ASN A O 1
ATOM 2174 N N . TYR A 1 269 ? 3.980 -4.213 -31.068 1.00 85.38 269 TYR A N 1
ATOM 2175 C CA . TYR A 1 269 ? 4.273 -4.613 -29.700 1.00 85.38 269 TYR A CA 1
ATOM 2176 C C . TYR A 1 269 ? 3.068 -5.268 -29.012 1.00 85.38 269 TYR A C 1
ATOM 2178 O O . TYR A 1 269 ? 3.203 -6.372 -28.478 1.00 85.38 269 TYR A O 1
ATOM 2186 N N . ILE A 1 270 ? 1.899 -4.622 -29.048 1.00 89.00 270 ILE A N 1
ATOM 2187 C CA . ILE A 1 270 ? 0.675 -5.148 -28.428 1.00 89.00 270 ILE A CA 1
ATOM 2188 C C . ILE A 1 270 ? 0.296 -6.481 -29.073 1.00 89.00 270 ILE A C 1
ATOM 2190 O O . ILE A 1 270 ? 0.042 -7.447 -28.357 1.00 89.00 270 ILE A O 1
ATOM 2194 N N . SER A 1 271 ? 0.339 -6.565 -30.405 1.00 88.12 271 SER A N 1
ATOM 2195 C CA . SER A 1 271 ? 0.045 -7.795 -31.146 1.00 88.12 271 SER A CA 1
ATOM 2196 C C . SER A 1 271 ? 0.925 -8.955 -30.668 1.00 88.12 271 SER A C 1
ATOM 2198 O O . SER A 1 271 ? 0.420 -9.990 -30.233 1.00 88.12 271 SER A O 1
ATOM 2200 N N . ASN A 1 272 ? 2.246 -8.756 -30.614 1.00 85.94 272 ASN A N 1
ATOM 2201 C CA . ASN A 1 272 ? 3.177 -9.775 -30.121 1.00 85.94 272 ASN A CA 1
ATOM 2202 C C . ASN A 1 272 ? 2.923 -10.149 -28.659 1.00 85.94 272 ASN A C 1
ATOM 2204 O O . ASN A 1 272 ? 3.053 -11.315 -28.274 1.00 85.94 272 ASN A O 1
ATOM 2208 N N . ARG A 1 273 ? 2.551 -9.171 -27.831 1.00 89.50 273 ARG A N 1
ATOM 2209 C CA . ARG A 1 273 ? 2.279 -9.395 -26.416 1.00 89.50 273 ARG A CA 1
ATOM 2210 C C . ARG A 1 273 ? 1.014 -10.225 -26.190 1.00 89.50 273 ARG A C 1
ATOM 2212 O O . ARG A 1 273 ? 1.032 -11.100 -25.319 1.00 89.50 273 ARG A O 1
ATOM 2219 N N . LEU A 1 274 ? -0.031 -9.988 -26.981 1.00 91.69 274 LEU A N 1
ATOM 2220 C CA . LEU A 1 274 ? -1.271 -10.766 -26.987 1.00 91.69 274 LEU A CA 1
ATOM 2221 C C . LEU A 1 274 ? -1.045 -12.176 -27.545 1.00 91.69 274 LEU A C 1
ATOM 2223 O O . LEU A 1 274 ? -1.510 -13.145 -26.952 1.00 91.69 274 LEU A O 1
ATOM 2227 N N . VAL A 1 275 ? -0.245 -12.324 -28.609 1.00 89.19 275 VAL A N 1
ATOM 2228 C CA . VAL A 1 275 ? 0.159 -13.644 -29.125 1.00 89.19 275 VAL A CA 1
ATOM 2229 C C . VAL A 1 275 ? 0.902 -14.436 -28.050 1.00 89.19 275 VAL A C 1
ATOM 2231 O O . VAL A 1 275 ? 0.580 -15.601 -27.820 1.00 89.19 275 VAL A O 1
ATOM 2234 N N . HIS A 1 276 ? 1.864 -13.819 -27.359 1.00 86.56 276 HIS A N 1
ATOM 2235 C CA . HIS A 1 276 ? 2.580 -14.477 -26.267 1.00 86.56 276 HIS A CA 1
ATOM 2236 C C . HIS A 1 276 ? 1.637 -14.870 -25.126 1.00 86.56 276 HIS A C 1
ATOM 2238 O O . HIS A 1 276 ? 1.705 -15.999 -24.650 1.00 86.56 276 HIS A O 1
ATOM 2244 N N . TYR A 1 277 ? 0.750 -13.959 -24.713 1.00 90.25 277 TYR A N 1
ATOM 2245 C CA . TYR A 1 277 ? -0.243 -14.226 -23.674 1.00 90.25 277 TYR A CA 1
ATOM 2246 C C . TYR A 1 277 ? -1.145 -15.406 -24.050 1.00 90.25 277 TYR A C 1
ATOM 2248 O O . TYR A 1 277 ? -1.244 -16.342 -23.272 1.00 90.25 277 TYR A O 1
ATOM 2256 N N . SER A 1 278 ? -1.695 -15.434 -25.269 1.00 90.94 278 SER A N 1
ATOM 2257 C CA . SER A 1 278 ? -2.608 -16.494 -25.735 1.00 90.94 278 SER A CA 1
ATOM 2258 C C . SER A 1 278 ? -2.038 -17.915 -25.655 1.00 90.94 278 SER A C 1
ATOM 2260 O O . SER A 1 278 ? -2.781 -18.890 -25.611 1.00 90.94 278 SER A O 1
ATOM 2262 N N . ARG A 1 279 ? -0.708 -18.056 -25.653 1.00 86.00 279 ARG A N 1
ATOM 2263 C CA . ARG A 1 279 ? -0.019 -19.354 -25.611 1.00 86.00 279 ARG A CA 1
ATOM 2264 C C . ARG A 1 279 ? 0.233 -19.861 -24.194 1.00 86.00 279 ARG A C 1
ATOM 2266 O O . ARG A 1 279 ? 0.768 -20.955 -24.040 1.00 86.00 279 ARG A O 1
ATOM 2273 N N . GLN A 1 280 ? -0.100 -19.075 -23.175 1.00 87.19 280 GLN A N 1
ATOM 2274 C CA . GLN A 1 280 ? 0.053 -19.462 -21.777 1.00 87.19 280 GLN A CA 1
ATOM 2275 C C . GLN A 1 280 ? -1.152 -20.292 -21.314 1.00 87.19 280 GLN A C 1
ATOM 2277 O O . GLN A 1 280 ? -2.280 -20.093 -21.773 1.00 87.19 280 GLN A O 1
ATOM 2282 N N . ASN A 1 281 ? -0.912 -21.243 -20.408 1.00 80.12 281 ASN A N 1
ATOM 2283 C CA . ASN A 1 281 ? -1.935 -22.196 -19.960 1.00 80.12 281 ASN A CA 1
ATOM 2284 C C . ASN A 1 281 ? -3.121 -21.500 -19.270 1.00 80.12 281 ASN A C 1
ATOM 2286 O O . ASN A 1 281 ? -4.268 -21.897 -19.463 1.00 80.12 281 ASN A O 1
ATOM 2290 N N . ASP A 1 282 ? -2.835 -20.435 -18.528 1.00 85.75 282 ASP A N 1
ATOM 2291 C CA . ASP A 1 282 ? -3.754 -19.593 -17.760 1.00 85.75 282 ASP A CA 1
ATOM 2292 C C . ASP A 1 282 ? -4.363 -18.433 -18.566 1.00 85.75 282 ASP A C 1
ATOM 2294 O O . ASP A 1 282 ? -5.148 -17.659 -18.030 1.00 85.75 282 ASP A O 1
ATOM 2298 N N . SER A 1 283 ? -4.052 -18.317 -19.861 1.00 89.38 283 SER A N 1
ATOM 2299 C CA . SER A 1 283 ? -4.601 -17.247 -20.697 1.00 89.38 283 SER A CA 1
ATOM 2300 C C . SER A 1 283 ? -6.121 -17.330 -20.839 1.00 89.38 283 SER A C 1
ATOM 2302 O O . SER A 1 283 ? -6.659 -18.420 -21.042 1.00 89.38 283 SER A O 1
ATOM 2304 N N . LEU A 1 284 ? -6.793 -16.176 -20.858 1.00 89.75 284 LEU A N 1
ATOM 2305 C CA . LEU A 1 284 ? -8.198 -16.054 -21.263 1.00 89.75 284 LEU A CA 1
ATOM 2306 C C . LEU A 1 284 ? -8.412 -16.262 -22.772 1.00 89.75 284 LEU A C 1
ATOM 2308 O O . LEU A 1 284 ? -9.542 -16.450 -23.206 1.00 89.75 284 LEU A O 1
ATOM 2312 N N . LEU A 1 285 ? -7.350 -16.215 -23.582 1.00 91.69 285 LEU A N 1
ATOM 2313 C CA . LEU A 1 285 ? -7.441 -16.289 -25.039 1.00 91.69 285 LEU A CA 1
ATOM 2314 C C . LEU A 1 285 ? -7.178 -17.701 -25.555 1.00 91.69 285 LEU A C 1
ATOM 2316 O O . LEU A 1 285 ? -6.297 -18.412 -25.069 1.00 91.69 285 LEU A O 1
ATOM 2320 N N . SER A 1 286 ? -7.893 -18.078 -26.609 1.00 89.31 286 SER A N 1
ATOM 2321 C CA . SER A 1 286 ? -7.584 -19.260 -27.405 1.00 89.31 286 SER A CA 1
ATOM 2322 C C . SER A 1 286 ? -6.164 -19.156 -27.996 1.00 89.31 286 SER A C 1
ATOM 2324 O O . SER A 1 286 ? -5.792 -18.083 -28.486 1.00 89.31 286 SER A O 1
ATOM 2326 N N . PRO A 1 287 ? -5.357 -20.238 -27.994 1.00 87.12 287 PRO A N 1
ATOM 2327 C CA . PRO A 1 287 ? -3.970 -20.185 -28.452 1.00 87.12 287 PRO A CA 1
ATOM 2328 C C . PRO A 1 287 ? -3.811 -19.670 -29.884 1.00 87.12 287 PRO A C 1
ATOM 2330 O O . PRO A 1 287 ? -4.304 -20.272 -30.840 1.00 87.12 287 PRO A O 1
ATOM 2333 N N . HIS A 1 288 ? -3.059 -18.579 -30.044 1.00 84.56 288 HIS A N 1
ATOM 2334 C CA . HIS A 1 288 ? -2.858 -17.961 -31.348 1.00 84.56 288 HIS A CA 1
ATOM 2335 C C . HIS A 1 288 ? -1.811 -18.717 -32.183 1.00 84.56 288 HIS A C 1
ATOM 2337 O O . HIS A 1 288 ? -0.623 -18.816 -31.828 1.00 84.56 288 HIS A O 1
ATOM 2343 N N . VAL A 1 289 ? -2.236 -19.203 -33.352 1.00 79.38 289 VAL A N 1
ATOM 2344 C CA . VAL A 1 289 ? -1.394 -19.922 -34.323 1.00 79.38 289 VAL A CA 1
ATOM 2345 C C . VAL A 1 289 ? -0.740 -18.923 -35.282 1.00 79.38 289 VAL A C 1
ATOM 2347 O O . VAL A 1 289 ? -1.342 -17.911 -35.631 1.00 79.38 289 VAL A O 1
ATOM 2350 N N . SER A 1 290 ? 0.518 -19.148 -35.678 1.00 68.06 290 SER A N 1
ATOM 2351 C CA . SER A 1 290 ? 1.204 -18.269 -36.637 1.00 68.06 290 SER A CA 1
ATOM 2352 C C . SER A 1 290 ? 0.626 -18.409 -38.048 1.00 68.06 290 SER A C 1
ATOM 2354 O O . SER A 1 290 ? 0.157 -19.483 -38.428 1.00 68.06 290 SER A O 1
ATOM 2356 N N . TYR A 1 291 ? 0.712 -17.338 -38.841 1.00 61.38 291 TYR A N 1
ATOM 2357 C CA . TYR A 1 291 ? 0.169 -17.283 -40.204 1.00 61.38 291 TYR A CA 1
ATOM 2358 C C . TYR A 1 291 ? 0.703 -18.428 -41.085 1.00 61.38 291 TYR A C 1
ATOM 2360 O O . TYR A 1 291 ? -0.074 -19.174 -41.677 1.00 61.38 291 TYR A O 1
ATOM 2368 N N . GLU A 1 292 ? 2.020 -18.668 -41.042 1.00 60.03 292 GLU A N 1
ATOM 2369 C CA . GLU A 1 292 ? 2.714 -19.739 -41.780 1.00 60.03 292 GLU A CA 1
ATOM 2370 C C . GLU A 1 292 ? 2.206 -21.157 -41.469 1.00 60.03 292 GLU A C 1
ATOM 2372 O O . GLU A 1 292 ? 2.295 -22.047 -42.311 1.00 60.03 292 GLU A O 1
ATOM 2377 N N . LYS A 1 293 ? 1.672 -21.385 -40.262 1.00 58.78 293 LYS A N 1
ATOM 2378 C CA . LYS A 1 293 ? 1.182 -22.700 -39.815 1.00 58.78 293 LYS A CA 1
ATOM 2379 C C . LYS A 1 293 ? -0.341 -22.829 -39.885 1.00 58.78 293 LYS A C 1
ATOM 2381 O O . LYS A 1 293 ? -0.857 -23.936 -39.758 1.00 58.78 293 LYS A O 1
ATOM 2386 N N . GLY A 1 294 ? -1.058 -21.714 -40.042 1.00 56.72 294 GLY A N 1
ATOM 2387 C CA . GLY A 1 294 ? -2.491 -21.623 -39.766 1.00 56.72 294 GLY A CA 1
ATOM 2388 C C . GLY A 1 294 ? -3.399 -21.298 -40.949 1.00 56.72 294 GLY A C 1
ATOM 2389 O O . GLY A 1 294 ? -4.606 -21.404 -40.748 1.00 56.72 294 GLY A O 1
ATOM 2390 N N . LYS A 1 295 ? -2.862 -20.918 -42.126 1.00 54.09 295 LYS A N 1
ATOM 2391 C CA . LYS A 1 295 ? -3.637 -20.554 -43.339 1.00 54.09 295 LYS A CA 1
ATOM 2392 C C . LYS A 1 295 ? -4.928 -19.777 -43.002 1.00 54.09 295 LYS A C 1
ATOM 2394 O O . LYS A 1 295 ? -6.012 -20.225 -43.346 1.00 54.09 295 LYS A O 1
ATOM 2399 N N . ASP A 1 296 ? -4.801 -18.669 -42.267 1.00 59.66 296 ASP A N 1
ATOM 2400 C CA . ASP A 1 296 ? -5.882 -17.693 -41.998 1.00 59.66 296 ASP A CA 1
ATOM 2401 C C . ASP A 1 296 ? -6.770 -17.929 -40.752 1.00 59.66 296 ASP A C 1
ATOM 2403 O O . ASP A 1 296 ? -7.658 -17.133 -40.470 1.00 59.66 296 ASP A O 1
ATOM 2407 N N . LYS A 1 297 ? -6.522 -18.947 -39.911 1.00 68.81 297 LYS A N 1
ATOM 2408 C CA . LYS A 1 297 ? -7.381 -19.208 -38.722 1.00 68.81 297 LYS A CA 1
ATOM 2409 C C . LYS A 1 297 ? -7.398 -18.118 -37.637 1.00 68.81 297 LYS A C 1
ATOM 2411 O O . LYS A 1 297 ? -8.389 -17.993 -36.923 1.00 68.81 297 LYS A O 1
ATOM 2416 N N . CYS A 1 298 ? -6.297 -17.389 -37.471 1.00 81.38 298 CYS A N 1
ATOM 2417 C CA . CYS A 1 298 ? -6.146 -16.335 -36.456 1.00 81.38 298 CYS A CA 1
ATOM 2418 C C . CYS A 1 298 ? -5.845 -14.970 -37.091 1.00 81.38 298 CYS A C 1
ATOM 2420 O O . CYS A 1 298 ? -5.339 -14.077 -36.420 1.00 81.38 298 CYS A O 1
ATOM 2422 N N . PHE A 1 299 ? -6.080 -14.823 -38.396 1.00 85.12 299 PHE A N 1
ATOM 2423 C CA . PHE A 1 299 ? -5.786 -13.595 -39.121 1.00 85.12 299 PHE A CA 1
ATOM 2424 C C . PHE A 1 299 ? -6.949 -13.247 -40.035 1.00 85.12 299 PHE A C 1
ATOM 2426 O O . PHE A 1 299 ? -7.491 -14.121 -40.701 1.00 85.12 299 PHE A O 1
ATOM 2433 N N . MET A 1 300 ? -7.294 -11.968 -40.105 1.00 85.62 300 MET A N 1
ATOM 2434 C CA . MET A 1 300 ? -8.278 -11.469 -41.060 1.00 85.62 300 MET A CA 1
ATOM 2435 C C . MET A 1 300 ? -7.634 -10.469 -42.013 1.00 85.62 300 MET A C 1
ATOM 2437 O O . MET A 1 300 ? -6.723 -9.733 -41.626 1.00 85.62 300 MET A O 1
ATOM 2441 N N . LYS A 1 301 ? -8.117 -10.438 -43.258 1.00 85.06 301 LYS A N 1
ATOM 2442 C CA . LYS A 1 301 ? -7.753 -9.396 -44.219 1.00 85.06 301 LYS A CA 1
ATOM 2443 C C . LYS A 1 301 ? -8.368 -8.073 -43.763 1.00 85.06 301 LYS A C 1
ATOM 2445 O O . LYS A 1 301 ? -9.561 -8.029 -43.465 1.00 85.06 301 LYS A O 1
ATOM 2450 N N . VAL A 1 302 ? -7.564 -7.019 -43.691 1.00 84.31 302 VAL A N 1
ATOM 2451 C CA . VAL A 1 302 ? -8.025 -5.709 -43.209 1.00 84.31 302 VAL A CA 1
ATOM 2452 C C . VAL A 1 302 ? -8.631 -4.853 -44.320 1.00 84.31 302 VAL A C 1
ATOM 2454 O O . VAL A 1 302 ? -8.362 -5.060 -45.504 1.00 84.31 302 VAL A O 1
ATOM 2457 N N . SER A 1 303 ? -9.450 -3.873 -43.928 1.00 85.75 303 SER A N 1
ATOM 2458 C CA . SER A 1 303 ? -9.924 -2.811 -44.821 1.00 85.75 303 SER A CA 1
ATOM 2459 C C . SER A 1 303 ? -8.767 -1.890 -45.246 1.00 85.75 303 SER A C 1
ATOM 2461 O O . SER A 1 303 ? -7.762 -1.811 -44.543 1.00 85.75 303 SER A O 1
ATOM 2463 N N . GLU A 1 304 ? -8.902 -1.138 -46.347 1.00 82.56 304 GLU A N 1
ATOM 2464 C CA . GLU A 1 304 ? -7.875 -0.152 -46.755 1.00 82.56 304 GLU A CA 1
ATOM 2465 C C . GLU A 1 304 ? -7.604 0.893 -45.655 1.00 82.56 304 GLU A C 1
ATOM 2467 O O . GLU A 1 304 ? -6.459 1.259 -45.403 1.00 82.56 304 GLU A O 1
ATOM 2472 N N . LYS A 1 305 ? -8.641 1.291 -44.904 1.00 82.88 305 LYS A N 1
ATOM 2473 C CA . LYS A 1 305 ? -8.517 2.212 -43.764 1.00 82.88 305 LYS A CA 1
ATOM 2474 C C . LYS A 1 305 ? -7.671 1.622 -42.628 1.00 82.88 305 LYS A C 1
ATOM 2476 O O . LYS A 1 305 ? -6.846 2.313 -42.034 1.00 82.88 305 LYS A O 1
ATOM 2481 N N . ASP A 1 306 ? -7.869 0.349 -42.306 1.00 79.75 306 ASP A N 1
ATOM 2482 C CA . ASP A 1 306 ? -7.120 -0.316 -41.233 1.00 79.75 306 ASP A CA 1
ATOM 2483 C C . ASP A 1 306 ? -5.718 -0.733 -41.687 1.00 79.75 306 ASP A C 1
ATOM 2485 O O . ASP A 1 306 ? -4.785 -0.751 -40.881 1.00 79.75 306 ASP A O 1
ATOM 2489 N N . LYS A 1 307 ? -5.535 -0.971 -42.989 1.00 81.88 307 LYS A N 1
ATOM 2490 C CA . LYS A 1 307 ? -4.230 -1.167 -43.623 1.00 81.88 307 LYS A CA 1
ATOM 2491 C C . LYS A 1 307 ? -3.352 0.074 -43.502 1.00 81.88 307 LYS A C 1
ATOM 2493 O O . LYS A 1 307 ? -2.174 -0.064 -43.182 1.00 81.88 307 LYS A O 1
ATOM 2498 N N . GLU A 1 308 ? -3.902 1.276 -43.671 1.00 80.00 308 GLU A N 1
ATOM 2499 C CA . GLU A 1 308 ? -3.164 2.524 -43.424 1.00 80.00 308 GLU A CA 1
ATOM 2500 C C . GLU A 1 308 ? -2.727 2.663 -41.955 1.00 80.00 308 GLU A C 1
ATOM 2502 O O . GLU A 1 308 ? -1.605 3.097 -41.676 1.00 80.00 308 GLU A O 1
ATOM 2507 N N . ARG A 1 309 ? -3.575 2.240 -41.006 1.00 77.88 309 ARG A N 1
ATOM 2508 C CA . ARG A 1 309 ? -3.295 2.309 -39.558 1.00 77.88 309 ARG A CA 1
ATOM 2509 C C . ARG A 1 309 ? -2.259 1.278 -39.103 1.00 77.88 309 ARG A C 1
ATOM 2511 O O . ARG A 1 309 ? -1.336 1.614 -38.363 1.00 77.88 309 ARG A O 1
ATOM 2518 N N . PHE A 1 310 ? -2.416 0.024 -39.520 1.00 75.56 310 PHE A N 1
ATOM 2519 C CA . PHE A 1 310 ? -1.615 -1.109 -39.046 1.00 75.56 310 PHE A CA 1
ATOM 2520 C C . PHE A 1 310 ? -0.411 -1.430 -39.950 1.00 75.56 310 PHE A C 1
ATOM 2522 O O . PHE A 1 310 ? 0.536 -2.077 -39.506 1.00 75.56 310 PHE A O 1
ATOM 2529 N N . LYS A 1 311 ? -0.402 -0.929 -41.193 1.00 78.94 311 LYS A N 1
ATOM 2530 C CA . LYS A 1 311 ? 0.646 -1.131 -42.214 1.00 78.94 311 LYS A CA 1
ATOM 2531 C C . LYS A 1 311 ? 0.854 -2.597 -42.629 1.00 78.94 311 LYS A C 1
ATOM 2533 O O . LYS A 1 311 ? 1.963 -2.984 -42.990 1.00 78.94 311 LYS A O 1
ATOM 2538 N N . SER A 1 312 ? -0.203 -3.409 -42.592 1.00 80.06 312 SER A N 1
ATOM 2539 C CA . SER A 1 312 ? -0.206 -4.819 -43.016 1.00 80.06 312 SER A CA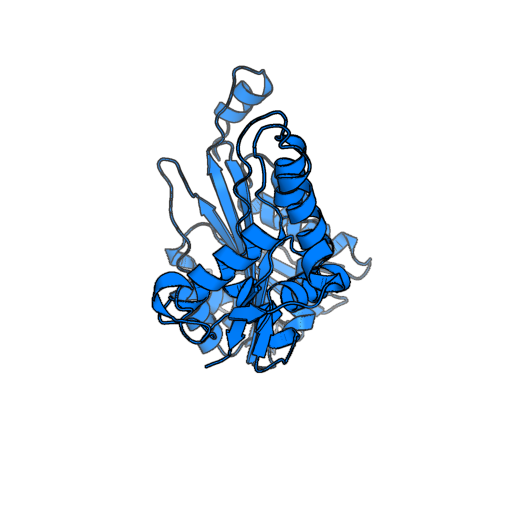 1
ATOM 2540 C C . SER A 1 312 ? -1.548 -5.178 -43.657 1.00 80.06 312 SER A C 1
ATOM 2542 O O . SER A 1 312 ? -2.574 -4.647 -43.245 1.00 80.06 312 SER A O 1
ATOM 2544 N N . ASP A 1 313 ? -1.542 -6.090 -44.636 1.00 81.44 313 ASP A N 1
ATOM 2545 C CA . ASP A 1 313 ? -2.748 -6.602 -45.315 1.00 81.44 313 ASP A CA 1
ATOM 2546 C C . ASP A 1 313 ? -3.588 -7.545 -44.440 1.00 81.44 313 ASP A C 1
ATOM 2548 O O . ASP A 1 313 ? -4.769 -7.773 -44.713 1.00 81.44 313 ASP A O 1
ATOM 2552 N N . TYR A 1 314 ? -2.981 -8.082 -43.382 1.00 83.88 314 TYR A N 1
ATOM 2553 C CA . TYR A 1 314 ? -3.619 -8.991 -42.439 1.00 83.88 314 TYR A CA 1
ATOM 2554 C C . TYR A 1 314 ? -3.364 -8.551 -41.005 1.00 83.88 314 TYR A C 1
ATOM 2556 O O . TYR A 1 314 ? -2.272 -8.071 -40.678 1.00 83.88 314 TYR A O 1
ATOM 2564 N N . ILE A 1 315 ? -4.355 -8.770 -40.145 1.00 87.12 315 ILE A N 1
ATOM 2565 C CA . ILE A 1 315 ? -4.289 -8.461 -38.718 1.00 87.12 315 ILE A CA 1
ATOM 2566 C C . ILE A 1 315 ? -4.639 -9.680 -37.876 1.00 87.12 315 ILE A C 1
ATOM 2568 O O . ILE A 1 315 ? -5.474 -10.493 -38.266 1.00 87.12 315 ILE A O 1
ATOM 2572 N N . ALA A 1 316 ? -3.969 -9.803 -36.732 1.00 88.00 316 ALA A N 1
ATOM 2573 C CA . ALA A 1 316 ? -4.223 -10.851 -35.755 1.00 88.00 316 ALA A CA 1
ATOM 2574 C C . ALA A 1 316 ? -5.611 -10.685 -35.117 1.00 88.00 316 ALA A C 1
ATOM 2576 O O . ALA A 1 316 ? -5.982 -9.578 -34.713 1.00 88.00 316 ALA A O 1
ATOM 2577 N N . VAL A 1 317 ? -6.329 -11.801 -35.007 1.00 90.38 317 VAL A N 1
ATOM 2578 C CA . VAL A 1 317 ? -7.642 -11.915 -34.369 1.00 90.38 317 VAL A CA 1
ATOM 2579 C C . VAL A 1 317 ? -7.512 -12.821 -33.151 1.00 90.38 317 VAL A C 1
ATOM 2581 O O . VAL A 1 317 ? -7.012 -13.946 -33.238 1.00 90.38 317 VAL A O 1
ATOM 2584 N N . PHE A 1 318 ? -7.977 -12.328 -32.012 1.00 93.31 318 PHE A N 1
ATOM 2585 C CA . PHE A 1 318 ? -7.940 -13.005 -30.726 1.00 93.31 318 PHE A CA 1
ATOM 2586 C C . PHE A 1 318 ? -9.359 -13.375 -30.309 1.00 93.31 318 PHE A C 1
ATOM 2588 O O . PHE A 1 318 ? -10.265 -12.551 -30.388 1.00 93.31 318 PHE A O 1
ATOM 2595 N N . LYS A 1 319 ? -9.541 -14.616 -29.858 1.00 92.75 319 LYS A N 1
ATOM 2596 C CA . LYS A 1 319 ? -10.827 -15.144 -29.388 1.00 92.75 319 LYS A CA 1
ATOM 2597 C C . LYS A 1 319 ? -10.699 -15.535 -27.926 1.00 92.75 319 LYS A C 1
ATOM 2599 O O . LYS A 1 319 ? -9.682 -16.131 -27.557 1.00 92.75 319 LYS A O 1
ATOM 2604 N N . LEU A 1 320 ? -11.703 -15.221 -27.117 1.00 90.69 320 LEU A N 1
ATOM 2605 C CA . LEU A 1 320 ? -11.810 -15.738 -25.752 1.00 90.69 320 LEU A CA 1
ATOM 2606 C C . LEU A 1 320 ? -11.970 -17.273 -25.760 1.00 90.69 320 LEU A C 1
ATOM 2608 O O . LEU A 1 320 ? -12.326 -17.863 -26.784 1.00 90.69 320 LEU A O 1
ATOM 2612 N N . LYS A 1 321 ? -11.584 -17.922 -24.658 1.00 87.69 321 LYS A N 1
ATOM 2613 C CA . LYS A 1 321 ? -11.754 -19.370 -24.445 1.00 87.69 321 LYS A CA 1
ATOM 2614 C C . LYS A 1 321 ? -13.184 -19.747 -24.085 1.00 87.69 321 LYS A C 1
ATOM 2616 O O . LYS A 1 321 ? -13.843 -18.941 -23.394 1.00 87.69 321 LYS A O 1
#

Mean predicted aligned error: 15.2 Å

Sequence (321 aa):
MNSLFIENIIKEFNWDIITSMYGNSHSSIIGFLSSEWIKKSPDHSVLDGVPSPFVGKGRKGQKNADIILCKGDKPFIVVEVETLVSKYLEKIDSIASYIGNTEDYDGISFGLLVMLNYTNGGNKYKHNWHDVKQYAISKDIPIAFVSIEKSKVDLGDTVLDQLKRRNEYYPWEISSIDYWAFGSDRKIIGGNLFKRYKAQMYAKNENKDVKIQISNEKIELVINKMGLDEFTVLDFYDYIKDNEKDLLERLDSAFMNSENKKGYSPLNYISNRLVHYSRQNDSLLSPHVSYEKGKDKCFMKVSEKDKERFKSDYIAVFKLK

Solvent-accessible surface area (backbone atoms only — not comparable to full-atom values): 18298 Å² total; per-residue (Å²): 77,45,33,70,60,55,48,52,60,60,68,68,46,73,58,60,57,60,69,75,38,76,38,62,47,73,68,53,52,51,50,48,54,50,52,53,49,35,73,74,34,96,53,30,47,70,42,72,78,32,73,41,66,57,93,70,92,66,77,80,87,53,47,60,49,62,32,30,41,24,53,64,97,29,46,31,33,43,31,40,72,44,67,56,71,89,45,50,66,60,52,51,53,41,42,50,44,41,60,68,29,55,86,88,38,49,60,46,44,35,28,39,40,39,37,47,28,31,77,43,73,97,77,44,47,76,74,61,61,67,64,53,50,53,52,48,58,73,66,76,54,27,36,33,40,38,39,40,32,28,32,65,56,88,68,72,88,45,76,67,37,57,55,39,70,73,41,90,72,39,46,41,42,68,73,46,29,39,37,38,32,36,12,65,73,75,40,77,50,69,54,73,63,46,59,54,63,56,53,53,60,66,69,61,66,80,77,84,82,83,76,86,74,86,51,69,69,57,51,52,51,49,52,67,70,69,71,58,68,59,48,36,54,61,60,56,46,51,50,34,57,77,74,31,56,72,60,39,52,52,43,49,59,71,51,71,76,51,94,85,52,91,84,68,45,58,63,57,52,50,41,53,51,51,44,56,44,15,66,41,93,87,39,66,33,44,67,61,61,56,64,96,82,40,83,54,78,36,41,44,77,52,53,76,74,50,23,71,75,70,72,41,70,57,44,59,48,48,35,56,108